Protein AF-A0A369J8M6-F1 (afdb_monomer_lite)

pLDDT: mean 77.18, std 15.77, range [33.47, 97.81]

Structure (mmCIF, N/CA/C/O backbone):
data_AF-A0A369J8M6-F1
#
_entry.id   AF-A0A369J8M6-F1
#
loop_
_atom_site.group_PDB
_atom_site.id
_atom_site.type_symbol
_atom_site.label_atom_id
_atom_site.label_alt_id
_atom_site.label_comp_id
_atom_site.label_asym_id
_atom_site.label_entity_id
_atom_site.label_seq_id
_atom_site.pdbx_PDB_ins_code
_atom_site.Cartn_x
_atom_site.Cartn_y
_atom_site.Cartn_z
_atom_site.occupancy
_atom_site.B_iso_or_equiv
_atom_site.auth_seq_id
_atom_site.auth_comp_id
_atom_site.auth_asym_id
_atom_site.auth_atom_id
_atom_site.pdbx_PDB_model_num
ATOM 1 N N . MET A 1 1 ? 12.653 -6.832 -0.195 1.00 40.56 1 MET A N 1
ATOM 2 C CA . MET A 1 1 ? 11.803 -5.980 0.668 1.00 40.56 1 MET A CA 1
ATOM 3 C C . MET A 1 1 ? 10.351 -6.230 0.301 1.00 40.56 1 MET A C 1
ATOM 5 O O . MET A 1 1 ? 10.017 -6.100 -0.869 1.00 40.56 1 MET A O 1
ATOM 9 N N . ALA A 1 2 ? 9.508 -6.655 1.243 1.00 48.03 2 ALA A N 1
ATOM 10 C CA . ALA A 1 2 ? 8.083 -6.817 0.965 1.00 48.03 2 ALA A CA 1
ATOM 11 C C . ALA A 1 2 ? 7.412 -5.434 0.869 1.00 48.03 2 ALA A C 1
ATOM 13 O O . ALA A 1 2 ? 7.664 -4.579 1.715 1.00 48.03 2 ALA A O 1
ATOM 14 N N . ILE A 1 3 ? 6.513 -5.251 -0.105 1.00 56.94 3 ILE A N 1
ATOM 15 C CA . ILE A 1 3 ? 5.621 -4.075 -0.254 1.00 56.94 3 ILE A CA 1
ATOM 16 C C . ILE A 1 3 ? 4.900 -3.729 1.069 1.00 56.94 3 ILE A C 1
ATOM 18 O O . ILE A 1 3 ? 4.566 -2.584 1.350 1.00 56.94 3 ILE A O 1
ATOM 22 N N . LEU A 1 4 ? 4.716 -4.739 1.921 1.00 52.69 4 LEU A N 1
ATOM 23 C CA . LEU A 1 4 ? 3.892 -4.721 3.125 1.00 52.69 4 LEU A CA 1
ATOM 24 C C . LEU A 1 4 ? 4.374 -3.773 4.231 1.00 52.69 4 LEU A C 1
ATOM 26 O O . LEU A 1 4 ? 3.551 -3.313 5.013 1.00 52.69 4 LEU A O 1
ATOM 30 N N . ALA A 1 5 ? 5.664 -3.426 4.289 1.00 57.94 5 ALA A N 1
ATOM 31 C CA . ALA A 1 5 ? 6.152 -2.446 5.271 1.00 57.94 5 ALA A CA 1
ATOM 32 C C . ALA A 1 5 ? 5.698 -1.004 4.959 1.00 57.94 5 ALA A C 1
ATOM 34 O O . ALA A 1 5 ? 5.899 -0.108 5.772 1.00 57.94 5 ALA A O 1
ATOM 35 N N . ARG A 1 6 ? 5.103 -0.784 3.781 1.00 67.69 6 ARG A N 1
ATOM 36 C CA . ARG A 1 6 ? 4.656 0.516 3.273 1.00 67.69 6 ARG A CA 1
ATOM 37 C C . ARG A 1 6 ? 3.185 0.486 2.856 1.00 67.69 6 ARG A C 1
ATOM 39 O O . ARG A 1 6 ? 2.767 1.247 1.995 1.00 67.69 6 ARG A O 1
ATOM 46 N N . GLU A 1 7 ? 2.375 -0.395 3.444 1.00 69.12 7 GLU A N 1
ATOM 47 C CA . GLU A 1 7 ? 0.955 -0.500 3.075 1.00 69.12 7 GLU A CA 1
ATOM 48 C C . GLU A 1 7 ? 0.172 0.791 3.378 1.00 69.12 7 GLU A C 1
ATOM 50 O O . GLU A 1 7 ? -0.796 1.084 2.684 1.00 69.12 7 GLU A O 1
ATOM 55 N N . ASP A 1 8 ? 0.627 1.613 4.330 1.00 69.81 8 ASP A N 1
ATOM 56 C CA . ASP A 1 8 ? 0.070 2.955 4.557 1.00 69.81 8 ASP A CA 1
ATOM 57 C C . ASP A 1 8 ? 0.240 3.850 3.307 1.00 69.81 8 ASP A C 1
ATOM 59 O O . ASP A 1 8 ? -0.663 4.617 2.955 1.00 69.81 8 ASP A O 1
ATOM 63 N N . THR A 1 9 ? 1.334 3.667 2.554 1.00 76.88 9 THR A N 1
ATOM 64 C CA . THR A 1 9 ? 1.604 4.377 1.297 1.00 76.88 9 THR A CA 1
ATOM 65 C C . THR A 1 9 ? 0.645 3.974 0.173 1.00 76.88 9 THR A C 1
ATOM 67 O O . THR A 1 9 ? 0.370 4.763 -0.733 1.00 76.88 9 THR A O 1
ATOM 70 N N . ARG A 1 10 ? 0.063 2.770 0.243 1.00 78.88 10 ARG A N 1
ATOM 71 C CA . ARG A 1 10 ? -0.879 2.268 -0.767 1.00 78.88 10 ARG A CA 1
ATOM 72 C C . ARG A 1 10 ? -2.089 3.180 -0.944 1.00 78.88 10 ARG A C 1
ATOM 74 O O . ARG A 1 10 ? -2.600 3.298 -2.053 1.00 78.88 10 ARG A O 1
ATOM 81 N N . SER A 1 11 ? -2.543 3.823 0.132 1.00 73.19 11 SER A N 1
ATOM 82 C CA . SER A 1 11 ? -3.683 4.748 0.088 1.00 73.19 11 SER A CA 1
ATOM 83 C C . SER A 1 11 ? -3.434 5.980 -0.799 1.00 73.19 11 SER A C 1
ATOM 85 O O . SER A 1 11 ? -4.386 6.577 -1.296 1.00 73.19 11 SER A O 1
ATOM 87 N N . PHE A 1 12 ? -2.165 6.306 -1.066 1.00 76.56 12 PHE A N 1
ATOM 88 C CA . PHE A 1 12 ? -1.729 7.364 -1.987 1.00 76.56 12 PHE A CA 1
ATOM 89 C C . PHE A 1 12 ? -1.387 6.831 -3.388 1.00 76.56 12 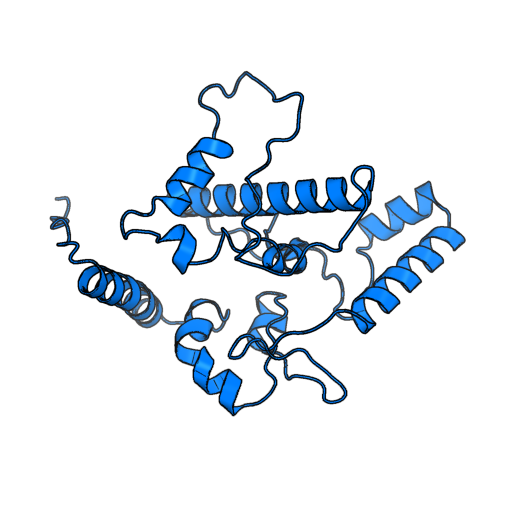PHE A C 1
ATOM 91 O O . PHE A 1 12 ? -0.877 7.557 -4.237 1.00 76.56 12 PHE A O 1
ATOM 98 N N . CYS A 1 13 ? -1.632 5.547 -3.647 1.00 85.75 13 CYS A N 1
ATOM 99 C CA . CYS A 1 13 ? -1.318 4.885 -4.909 1.00 85.75 13 CYS A CA 1
ATOM 100 C C . CYS A 1 13 ? -2.608 4.479 -5.634 1.00 85.75 13 CYS A C 1
ATOM 102 O O . CYS A 1 13 ? -2.822 3.298 -5.913 1.00 85.75 13 CYS A O 1
ATOM 104 N N . GLY A 1 14 ? -3.494 5.438 -5.927 1.00 80.00 14 GLY A N 1
ATOM 105 C CA . GLY A 1 14 ? -4.722 5.160 -6.685 1.00 80.00 14 GLY A CA 1
ATOM 106 C C . GLY A 1 14 ? -4.463 4.578 -8.083 1.00 80.00 14 GLY A C 1
ATOM 107 O O . GLY A 1 14 ? -5.248 3.768 -8.581 1.00 80.00 14 GLY A O 1
ATOM 108 N N . ASP A 1 15 ? -3.289 4.878 -8.638 1.00 83.81 15 ASP A N 1
ATOM 109 C CA . ASP A 1 15 ? -2.758 4.323 -9.888 1.00 83.81 15 ASP A CA 1
ATOM 110 C C . ASP A 1 15 ? -2.378 2.829 -9.790 1.00 83.81 15 ASP A C 1
ATOM 112 O O . ASP A 1 15 ? -2.063 2.186 -10.782 1.00 83.81 15 ASP A O 1
ATOM 116 N N . LEU A 1 16 ? -2.405 2.232 -8.594 1.00 87.31 16 LEU A N 1
ATOM 117 C CA . LEU A 1 16 ? -2.170 0.796 -8.391 1.00 87.31 16 LEU A CA 1
ATOM 118 C C . LEU A 1 16 ? -3.464 0.018 -8.121 1.00 87.31 16 LEU A C 1
ATOM 120 O O . LEU A 1 16 ? -3.440 -1.127 -7.657 1.00 87.31 16 LEU A O 1
ATOM 124 N N . THR A 1 17 ? -4.622 0.630 -8.371 1.00 80.75 17 THR A N 1
ATOM 125 C CA . THR A 1 17 ? -5.905 -0.073 -8.287 1.00 80.75 17 THR A CA 1
ATOM 126 C C . THR A 1 17 ? -6.051 -1.052 -9.447 1.00 80.75 17 THR A C 1
ATOM 128 O O . THR A 1 17 ? -5.587 -0.796 -10.551 1.00 80.75 17 THR A O 1
ATOM 131 N N . VAL A 1 18 ? -6.746 -2.174 -9.230 1.00 79.81 18 VAL A N 1
ATOM 132 C CA . VAL A 1 18 ? -7.016 -3.140 -10.314 1.00 79.81 18 VAL A CA 1
ATOM 133 C C . VAL A 1 18 ? -7.732 -2.464 -11.483 1.00 79.81 18 VAL A C 1
ATOM 135 O O . VAL A 1 18 ? -7.411 -2.757 -12.624 1.00 79.81 18 VAL A O 1
ATOM 138 N N . SER A 1 19 ? -8.662 -1.546 -11.203 1.00 76.31 19 SER A N 1
ATOM 139 C CA . SER A 1 19 ? -9.386 -0.798 -12.235 1.00 76.31 19 SER A CA 1
ATOM 140 C C . SER A 1 19 ? -8.461 0.057 -13.101 1.00 76.31 19 SER A C 1
ATOM 142 O O . SER A 1 19 ? -8.626 0.048 -14.311 1.00 76.31 19 SER A O 1
ATOM 144 N N . TYR A 1 20 ? -7.492 0.755 -12.497 1.00 83.12 20 TYR A N 1
ATOM 145 C CA . TYR A 1 20 ? -6.505 1.547 -13.234 1.00 83.12 20 TYR A CA 1
ATOM 146 C C . TYR A 1 20 ? -5.512 0.656 -13.984 1.00 83.12 20 TYR A C 1
ATOM 148 O O . TYR A 1 20 ? -5.242 0.840 -15.161 1.00 83.12 20 TYR A O 1
ATOM 156 N N . LEU A 1 21 ? -4.981 -0.370 -13.320 1.00 86.75 21 LEU A N 1
ATOM 157 C CA . LEU A 1 21 ? -4.010 -1.273 -13.937 1.00 86.75 21 LEU A CA 1
ATOM 158 C C . LEU A 1 21 ? -4.603 -2.045 -15.118 1.00 86.75 21 LEU A C 1
ATOM 160 O O . LEU A 1 21 ? -3.880 -2.372 -16.053 1.00 86.75 21 LEU A O 1
ATOM 164 N N . ALA A 1 22 ? -5.903 -2.334 -15.065 1.00 81.94 22 ALA A N 1
ATOM 165 C CA . ALA A 1 22 ? -6.663 -2.977 -16.129 1.00 81.94 22 ALA A CA 1
ATOM 166 C C . ALA A 1 22 ? -7.378 -1.977 -17.055 1.00 81.94 22 ALA A C 1
ATOM 168 O O . ALA A 1 22 ? -8.259 -2.404 -17.805 1.00 81.94 22 ALA A O 1
ATOM 169 N N . GLU A 1 23 ? -7.047 -0.681 -16.986 1.00 72.94 23 GLU A N 1
ATOM 170 C CA . GLU A 1 23 ? -7.655 0.362 -17.818 1.00 72.94 23 GLU A CA 1
ATOM 171 C C . GLU A 1 23 ? -7.638 -0.049 -19.301 1.00 72.94 23 GLU A C 1
ATOM 173 O O . GLU A 1 23 ? -6.679 -0.660 -19.791 1.00 72.94 23 GLU A O 1
ATOM 178 N N . ASP A 1 24 ? -8.775 0.187 -19.962 1.00 65.06 24 ASP A N 1
ATOM 179 C CA . ASP A 1 24 ? -9.081 -0.184 -21.349 1.00 65.06 24 ASP A CA 1
ATOM 180 C C . ASP A 1 24 ? -8.884 -1.666 -21.716 1.00 65.06 24 ASP A C 1
ATOM 182 O O . ASP A 1 24 ? -8.675 -1.998 -22.879 1.00 65.06 24 ASP A O 1
ATOM 186 N N . ASN A 1 25 ? -8.972 -2.587 -20.743 1.00 59.44 25 ASN A N 1
ATOM 187 C CA . ASN A 1 25 ? -8.861 -4.048 -20.915 1.00 59.44 25 ASN A CA 1
ATOM 188 C C . ASN A 1 25 ? -7.536 -4.579 -21.488 1.00 59.44 25 ASN A C 1
ATOM 190 O O . ASN A 1 25 ? -7.332 -5.794 -21.500 1.00 59.44 25 ASN A O 1
ATOM 194 N N . CYS A 1 26 ? -6.632 -3.706 -21.913 1.00 76.06 26 CYS A N 1
ATOM 195 C CA . CYS A 1 26 ? -5.343 -4.071 -22.493 1.00 76.06 26 CYS A CA 1
ATOM 196 C C . CYS A 1 26 ? -4.186 -3.915 -21.499 1.00 76.06 26 CYS A C 1
ATOM 198 O O . CYS A 1 26 ? -3.031 -4.129 -21.856 1.00 76.06 26 CYS A O 1
ATOM 200 N N . GLY A 1 27 ? -4.483 -3.562 -20.243 1.00 86.31 27 GLY A N 1
ATOM 201 C CA . GLY A 1 27 ? -3.463 -3.386 -19.213 1.00 86.31 27 GLY A CA 1
ATOM 202 C C . GLY A 1 27 ? -2.612 -2.134 -19.423 1.00 86.31 27 GLY A C 1
ATOM 203 O O . GLY A 1 27 ? -1.473 -2.089 -18.958 1.00 86.31 27 GLY A O 1
ATOM 204 N N . GLU A 1 28 ? -3.135 -1.125 -20.126 1.00 88.81 28 GLU A N 1
ATOM 205 C CA . GLU A 1 28 ? -2.348 0.047 -20.523 1.00 88.81 28 GLU A CA 1
ATOM 206 C C . GLU A 1 28 ? -1.883 0.855 -19.308 1.00 88.81 28 GLU A C 1
ATOM 208 O O . GLU A 1 28 ? -0.746 1.323 -19.281 1.00 88.81 28 GLU A O 1
ATOM 213 N N . GLY A 1 29 ? -2.694 0.929 -18.247 1.00 89.56 29 GLY A N 1
ATOM 214 C CA . GLY A 1 29 ? -2.273 1.525 -16.978 1.00 89.56 29 GLY A CA 1
ATOM 215 C C . GLY A 1 29 ? -1.047 0.826 -16.381 1.00 89.56 29 GLY A C 1
ATOM 216 O O . GLY A 1 29 ? -0.124 1.486 -15.901 1.00 89.56 29 GLY A O 1
ATOM 217 N N . PHE A 1 30 ? -0.973 -0.507 -16.473 1.00 91.38 30 PHE A N 1
ATOM 218 C CA . PHE A 1 30 ? 0.216 -1.249 -16.052 1.00 91.38 30 PHE A CA 1
ATOM 219 C C . PHE A 1 30 ? 1.408 -1.020 -16.993 1.00 91.38 30 PHE A C 1
ATOM 221 O O . PHE A 1 30 ? 2.513 -0.773 -16.514 1.00 91.38 30 PHE A O 1
ATOM 228 N N . LEU A 1 31 ? 1.201 -1.024 -18.314 1.00 92.00 31 LEU A N 1
ATOM 229 C CA . LEU A 1 31 ? 2.261 -0.729 -19.287 1.00 92.00 31 LEU A CA 1
ATOM 230 C C . LEU A 1 31 ? 2.830 0.684 -19.108 1.00 92.00 31 LEU A C 1
ATOM 232 O O . LEU A 1 31 ? 4.040 0.879 -19.204 1.00 92.00 31 LEU A O 1
ATOM 236 N N . LYS A 1 32 ? 1.989 1.663 -18.771 1.00 91.81 32 LYS A N 1
ATOM 237 C CA . LYS A 1 32 ? 2.411 3.028 -18.448 1.00 91.81 32 LYS A CA 1
ATOM 238 C C . LYS A 1 32 ? 3.328 3.068 -17.224 1.00 91.81 32 LYS A C 1
ATOM 240 O O . LYS A 1 32 ? 4.327 3.779 -17.255 1.00 91.81 32 LYS A O 1
ATOM 245 N N . LEU A 1 33 ? 3.031 2.292 -16.177 1.00 92.38 33 LEU A N 1
ATOM 246 C CA . LEU A 1 33 ? 3.930 2.153 -15.024 1.00 92.38 33 LEU A CA 1
ATOM 247 C C . LEU A 1 33 ? 5.265 1.529 -15.438 1.00 92.38 33 LEU A C 1
ATOM 249 O O . LEU A 1 33 ? 6.316 2.032 -15.048 1.00 92.38 33 LEU A O 1
ATOM 253 N N . LEU A 1 34 ? 5.233 0.469 -16.254 1.00 93.44 34 LEU A N 1
ATOM 254 C CA . LEU A 1 34 ? 6.449 -0.176 -16.750 1.00 93.44 34 LEU A CA 1
ATOM 255 C C . LEU A 1 34 ? 7.329 0.803 -17.531 1.00 93.44 34 LEU A C 1
ATOM 257 O O . LEU A 1 34 ? 8.507 0.895 -17.226 1.00 93.44 34 LEU A O 1
ATOM 261 N N . ARG A 1 35 ? 6.771 1.595 -18.453 1.00 92.38 35 ARG A N 1
ATOM 262 C CA . ARG A 1 35 ? 7.540 2.584 -19.235 1.00 92.38 35 ARG A CA 1
ATOM 263 C C . ARG A 1 35 ? 8.202 3.669 -18.378 1.00 92.38 35 ARG A C 1
ATOM 265 O O . ARG A 1 35 ? 9.200 4.240 -18.795 1.00 92.38 35 ARG A O 1
ATOM 272 N N . VAL A 1 36 ? 7.635 3.987 -17.213 1.00 92.75 36 VAL A N 1
ATOM 273 C CA . VAL A 1 36 ? 8.208 4.993 -16.305 1.00 92.75 36 VAL A CA 1
ATOM 274 C C . VAL A 1 36 ? 9.340 4.404 -15.461 1.00 92.75 36 VAL A C 1
ATOM 276 O O . VAL A 1 36 ? 10.361 5.062 -15.286 1.00 92.75 36 VAL A O 1
ATOM 279 N N . TYR A 1 37 ? 9.173 3.185 -14.939 1.00 91.56 37 TYR A N 1
ATOM 280 C CA . TYR A 1 37 ? 10.103 2.603 -13.959 1.00 91.56 37 TYR A CA 1
ATOM 281 C C . TYR A 1 37 ? 11.073 1.552 -14.516 1.00 91.56 37 TYR A C 1
ATOM 283 O O . TYR A 1 37 ? 12.032 1.198 -13.831 1.00 91.56 37 TYR A O 1
ATOM 291 N N . LEU A 1 38 ? 10.839 1.020 -15.717 1.00 90.69 38 LEU A N 1
ATOM 292 C CA . LEU A 1 38 ? 11.793 0.173 -16.430 1.00 90.69 38 LEU A CA 1
ATOM 293 C C . LEU A 1 38 ? 12.522 1.025 -17.465 1.00 90.69 38 LEU A C 1
ATOM 295 O O . LEU A 1 38 ? 11.925 1.473 -18.440 1.00 90.69 38 LEU A O 1
ATOM 299 N N . HIS A 1 39 ? 13.815 1.233 -17.243 1.00 87.06 39 HIS A N 1
ATOM 300 C CA . HIS A 1 39 ? 14.682 1.920 -18.192 1.00 87.06 39 HIS A CA 1
ATOM 301 C C . HIS A 1 39 ? 15.229 0.939 -19.219 1.00 87.06 39 HIS A C 1
ATOM 303 O O . HIS A 1 39 ? 15.652 -0.160 -18.857 1.00 87.06 39 HIS A O 1
ATOM 309 N N . ASP A 1 40 ? 15.278 1.373 -20.477 1.00 87.81 40 ASP A N 1
ATOM 310 C CA . ASP A 1 40 ? 15.907 0.608 -21.557 1.00 87.81 40 ASP A CA 1
ATOM 311 C C . ASP A 1 40 ? 17.423 0.476 -21.344 1.00 87.81 40 ASP A C 1
ATOM 313 O O . ASP A 1 40 ? 18.019 -0.553 -21.658 1.00 87.81 40 ASP A O 1
ATOM 317 N N . ASP A 1 41 ? 18.044 1.509 -20.766 1.00 89.94 41 ASP A N 1
ATOM 318 C CA . ASP A 1 41 ? 19.464 1.533 -20.433 1.00 89.94 41 ASP A CA 1
ATOM 319 C C . ASP A 1 41 ? 19.678 1.342 -18.928 1.00 89.94 41 ASP A C 1
ATOM 321 O O . ASP A 1 41 ? 19.532 2.265 -18.127 1.00 89.94 41 ASP A O 1
ATOM 325 N N . THR A 1 42 ? 20.067 0.130 -18.539 1.00 86.50 42 THR A N 1
ATOM 326 C CA . THR A 1 42 ? 20.388 -0.200 -17.144 1.00 86.50 42 THR A CA 1
ATOM 327 C C . THR A 1 42 ? 21.772 0.283 -16.704 1.00 86.50 42 THR A C 1
ATOM 329 O O . THR A 1 42 ? 22.115 0.136 -15.532 1.00 86.50 42 THR A O 1
ATOM 332 N N . SER A 1 43 ? 22.598 0.801 -17.621 1.00 91.31 43 SER A N 1
ATOM 333 C CA . SER A 1 43 ? 23.901 1.393 -17.290 1.00 91.31 43 SER A CA 1
ATOM 334 C C . SER A 1 43 ? 23.770 2.840 -16.813 1.00 91.31 43 SER A C 1
ATOM 336 O O . SER A 1 43 ? 24.610 3.321 -16.049 1.00 91.31 43 SER A O 1
ATOM 338 N N . PHE A 1 44 ? 22.683 3.512 -17.199 1.00 89.38 44 PHE A N 1
ATOM 339 C CA . PHE A 1 44 ? 22.355 4.845 -16.728 1.00 89.38 44 PHE A CA 1
ATOM 340 C C . PHE A 1 44 ? 21.682 4.786 -15.353 1.00 89.38 44 PHE A C 1
ATOM 342 O O . PHE A 1 44 ? 20.603 4.220 -15.184 1.00 89.38 44 PHE A O 1
ATOM 349 N N . VAL A 1 45 ? 22.309 5.416 -14.360 1.00 86.81 45 VAL A N 1
ATOM 350 C CA . VAL A 1 45 ? 21.717 5.608 -13.033 1.00 86.81 45 VAL A CA 1
ATOM 351 C C . VAL A 1 45 ? 21.111 7.014 -12.979 1.00 86.81 45 VAL A C 1
ATOM 353 O O . VAL A 1 45 ? 21.862 7.989 -13.055 1.00 86.81 45 VAL A O 1
ATOM 356 N N . PRO A 1 46 ? 19.781 7.150 -12.836 1.00 86.19 46 PRO A N 1
ATOM 357 C CA . PRO A 1 46 ? 19.129 8.449 -12.723 1.00 86.19 46 PRO A CA 1
ATOM 358 C C . PRO A 1 46 ? 19.714 9.276 -11.573 1.00 86.19 46 PRO A C 1
ATOM 360 O O . PRO A 1 46 ? 19.828 8.800 -10.443 1.00 86.19 46 PRO A O 1
ATOM 363 N N . THR A 1 47 ? 20.065 10.532 -11.851 1.00 89.69 47 THR A N 1
ATOM 364 C CA . THR A 1 47 ? 20.550 11.485 -10.836 1.00 89.69 47 THR A CA 1
ATOM 365 C C . THR A 1 47 ? 19.415 12.201 -10.110 1.00 89.69 47 THR A C 1
ATOM 367 O O . THR A 1 47 ? 19.624 12.771 -9.040 1.00 89.69 47 THR A O 1
ATOM 370 N N . THR A 1 48 ? 18.206 12.154 -10.668 1.00 87.00 48 THR A N 1
ATOM 371 C CA . THR A 1 48 ? 16.978 12.651 -10.052 1.00 87.00 48 THR A CA 1
ATOM 372 C C . THR A 1 48 ? 16.008 11.495 -9.812 1.00 87.00 48 THR A C 1
ATOM 374 O O . THR A 1 48 ? 15.965 10.556 -10.613 1.00 87.00 48 THR A O 1
ATOM 377 N N . PRO A 1 49 ? 15.214 11.534 -8.726 1.00 87.19 49 PRO A N 1
ATOM 378 C CA . PRO A 1 49 ? 14.176 10.538 -8.500 1.00 87.19 49 PRO A CA 1
ATOM 379 C C . PRO A 1 49 ? 13.184 10.495 -9.663 1.00 87.19 49 PRO A C 1
ATOM 381 O O . PRO A 1 49 ? 12.739 11.535 -10.152 1.00 87.19 49 PRO A O 1
ATOM 384 N N . ILE A 1 50 ? 12.826 9.287 -10.088 1.00 89.25 50 ILE A N 1
ATOM 385 C CA . ILE A 1 50 ? 11.773 9.070 -11.079 1.00 89.25 50 ILE A CA 1
ATOM 386 C C . ILE A 1 50 ? 10.439 9.097 -10.365 1.00 89.25 50 ILE A C 1
ATOM 388 O O . ILE A 1 50 ? 10.224 8.327 -9.428 1.00 89.25 50 ILE A O 1
ATOM 392 N N . THR A 1 51 ? 9.550 9.956 -10.847 1.00 88.94 51 THR A N 1
ATOM 393 C CA . THR A 1 51 ? 8.238 10.152 -10.250 1.00 88.94 51 THR A CA 1
ATOM 394 C C . THR A 1 51 ? 7.142 9.739 -11.222 1.00 88.94 51 THR A C 1
ATOM 396 O O . THR A 1 51 ? 7.160 10.090 -12.405 1.00 88.94 51 THR A O 1
ATOM 399 N N . PHE A 1 52 ? 6.161 8.975 -10.739 1.00 88.31 52 PHE A N 1
ATOM 400 C CA . PHE A 1 52 ? 4.946 8.722 -11.512 1.00 88.31 52 PHE A CA 1
ATOM 401 C C . PHE A 1 52 ? 3.924 9.822 -11.216 1.00 88.31 52 PHE A C 1
ATOM 403 O O . PHE A 1 52 ? 3.649 10.057 -10.036 1.00 88.31 52 PHE A O 1
ATOM 410 N N . PRO A 1 53 ? 3.310 10.476 -12.220 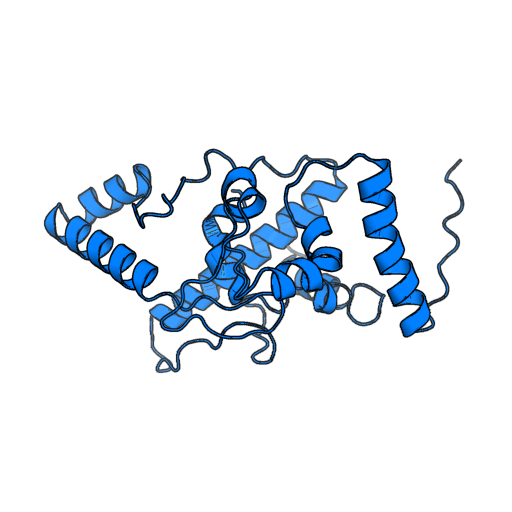1.00 84.00 53 PRO A N 1
ATOM 411 C CA . PRO A 1 53 ? 2.347 11.545 -11.977 1.00 84.00 53 PRO A CA 1
ATOM 412 C C . PRO A 1 53 ? 1.262 11.114 -10.986 1.00 84.00 53 PRO A C 1
ATOM 414 O O . PRO A 1 53 ? 0.650 10.058 -11.149 1.00 84.00 53 PRO A O 1
ATOM 417 N N . TYR A 1 54 ? 1.043 11.906 -9.934 1.00 77.69 54 TYR A N 1
ATOM 418 C CA . TYR A 1 54 ? -0.007 11.616 -8.963 1.00 77.69 54 TYR A CA 1
ATOM 419 C C . TYR A 1 54 ? -1.373 11.940 -9.559 1.00 77.69 54 TYR A C 1
ATOM 421 O O . TYR A 1 54 ? -1.695 13.106 -9.809 1.00 77.69 54 TYR A O 1
ATOM 429 N N . ASN A 1 55 ? -2.201 10.917 -9.757 1.00 70.25 55 ASN A N 1
ATOM 430 C CA . ASN A 1 55 ? -3.583 11.128 -10.139 1.00 70.25 55 ASN A CA 1
ATOM 431 C C . ASN A 1 55 ? -4.401 11.553 -8.912 1.00 70.25 55 ASN A C 1
ATOM 433 O O . ASN A 1 55 ? -4.871 10.719 -8.139 1.00 70.25 55 ASN A O 1
ATOM 437 N N . ARG A 1 56 ? -4.605 12.869 -8.755 1.00 62.16 56 ARG A N 1
ATOM 438 C CA . ARG A 1 56 ? -5.398 13.457 -7.658 1.00 62.16 56 ARG A CA 1
ATOM 439 C C . ARG A 1 56 ? -6.825 12.908 -7.560 1.00 62.16 56 ARG A C 1
ATOM 441 O O . ARG A 1 56 ? -7.425 13.011 -6.495 1.00 62.16 56 ARG A O 1
ATOM 448 N N . ASN A 1 57 ? -7.359 12.326 -8.634 1.00 57.41 57 ASN A N 1
ATOM 449 C CA . ASN A 1 57 ? -8.703 11.748 -8.646 1.00 57.41 57 ASN A CA 1
ATOM 450 C C . ASN A 1 57 ? -8.750 10.340 -8.029 1.00 57.41 57 ASN A C 1
ATOM 452 O O . ASN A 1 57 ? -9.831 9.770 -7.888 1.00 57.41 57 ASN A O 1
ATOM 456 N N . SER A 1 58 ? -7.601 9.764 -7.668 1.00 53.06 58 SER A N 1
ATOM 457 C CA . SER A 1 58 ? -7.503 8.420 -7.110 1.00 53.06 58 SER A CA 1
ATOM 458 C C . SER A 1 58 ? -6.541 8.385 -5.918 1.00 53.06 58 SER A C 1
ATOM 460 O O . SER A 1 58 ? -5.326 8.448 -6.086 1.00 53.06 58 SER A O 1
ATOM 462 N N . GLY A 1 59 ? -7.086 8.233 -4.709 1.00 58.00 59 GLY A N 1
ATOM 463 C CA . GLY A 1 59 ? -6.312 8.113 -3.468 1.00 58.00 59 GLY A CA 1
ATOM 464 C C . GLY A 1 59 ? -6.657 9.174 -2.424 1.00 58.00 59 GLY A C 1
ATOM 465 O O . GLY A 1 59 ?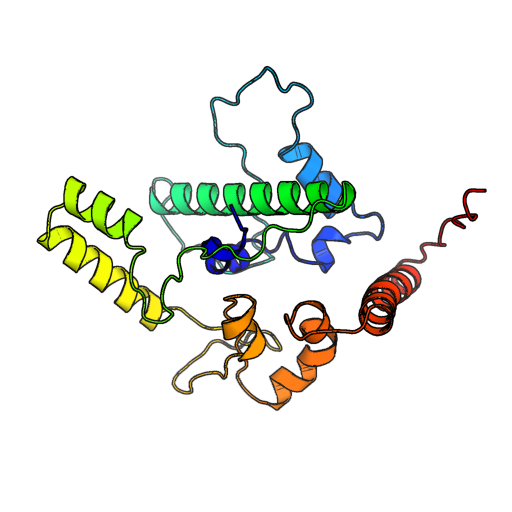 -7.521 10.026 -2.632 1.00 58.00 59 GLY A O 1
ATOM 466 N N . SER A 1 60 ? -5.998 9.093 -1.269 1.00 60.31 60 SER A N 1
ATOM 467 C CA . SER A 1 60 ? -6.098 10.107 -0.215 1.00 60.31 60 SER A CA 1
ATOM 468 C C . SER A 1 60 ? -5.533 11.440 -0.708 1.00 60.31 60 SER A C 1
ATOM 470 O O . SER A 1 60 ? -4.459 11.470 -1.306 1.00 60.31 60 SER A O 1
ATOM 472 N N . LEU A 1 61 ? -6.215 12.557 -0.440 1.00 60.91 61 LEU A N 1
ATOM 473 C CA . LEU A 1 61 ? -5.658 13.879 -0.730 1.00 60.91 61 LEU A CA 1
ATOM 474 C C . LEU A 1 61 ? -4.303 14.016 -0.027 1.00 60.91 61 LEU A C 1
ATOM 476 O O . LEU A 1 61 ? -4.195 13.757 1.175 1.00 60.91 61 LEU A O 1
ATOM 480 N N . LEU A 1 62 ? -3.274 14.403 -0.785 1.00 62.44 62 LEU A N 1
ATOM 481 C CA . LEU A 1 62 ? -2.040 14.870 -0.169 1.00 62.44 62 LEU A CA 1
ATOM 482 C C . LEU A 1 62 ? -2.396 16.109 0.667 1.00 62.44 62 LEU A C 1
ATOM 484 O O . LEU A 1 62 ? -3.241 16.895 0.226 1.00 62.44 62 LEU A O 1
ATOM 488 N N . PRO A 1 63 ? -1.810 16.278 1.864 1.00 61.59 63 PRO A N 1
ATOM 489 C CA . PRO A 1 63 ? -2.026 17.492 2.633 1.00 61.59 63 PRO A CA 1
ATOM 490 C C . PRO A 1 63 ? -1.669 18.705 1.764 1.00 61.59 63 PRO A C 1
ATOM 492 O O . PRO A 1 63 ? -0.725 18.633 0.973 1.00 61.59 63 PRO A O 1
ATOM 495 N N . ASP A 1 64 ? -2.416 19.803 1.893 1.00 61.78 64 ASP A N 1
ATOM 496 C CA . ASP A 1 64 ? -2.081 21.074 1.242 1.00 61.78 64 ASP A CA 1
ATOM 497 C C . ASP A 1 64 ? -0.797 21.632 1.875 1.00 61.78 64 ASP A C 1
ATOM 499 O O . ASP A 1 64 ? -0.816 22.461 2.782 1.00 61.78 64 ASP A O 1
ATOM 503 N N . THR A 1 65 ? 0.345 21.108 1.441 1.00 58.47 65 THR A N 1
ATOM 504 C CA . THR A 1 65 ? 1.670 21.539 1.878 1.00 58.47 65 THR A CA 1
ATOM 505 C C . THR A 1 65 ? 2.209 22.597 0.926 1.00 58.47 65 THR A C 1
ATOM 507 O O . THR A 1 65 ? 1.987 22.536 -0.288 1.00 58.47 65 THR A O 1
ATOM 510 N N . THR A 1 66 ? 2.971 23.550 1.455 1.00 55.94 66 THR A N 1
ATOM 511 C CA . THR A 1 66 ? 3.672 24.541 0.633 1.00 55.94 66 THR A CA 1
ATOM 512 C C . THR A 1 66 ? 4.689 23.855 -0.305 1.00 55.94 66 THR A C 1
ATOM 514 O O . THR A 1 66 ? 5.190 22.774 0.005 1.00 55.94 66 THR A O 1
ATOM 517 N N . PRO A 1 67 ? 5.022 24.442 -1.472 1.00 54.75 67 PRO A N 1
ATOM 518 C CA . PRO A 1 67 ? 5.879 23.809 -2.487 1.00 54.75 67 PRO A CA 1
ATOM 519 C C . PRO A 1 67 ? 7.294 23.397 -2.037 1.00 54.75 67 PRO A C 1
ATOM 521 O O . PRO A 1 67 ? 7.914 22.590 -2.718 1.00 54.75 67 PRO A O 1
ATOM 524 N N . ASN A 1 68 ? 7.787 23.913 -0.905 1.00 57.09 68 ASN A N 1
ATOM 525 C CA . ASN A 1 68 ? 9.118 23.617 -0.356 1.00 57.09 68 ASN A CA 1
ATOM 526 C C . ASN A 1 68 ? 9.082 22.644 0.832 1.00 57.09 68 ASN A C 1
ATOM 528 O O . ASN A 1 68 ? 10.033 22.575 1.611 1.00 57.09 68 ASN A O 1
ATOM 532 N N . ASP A 1 69 ? 7.978 21.925 1.013 1.00 74.12 69 ASP A N 1
ATOM 533 C CA . ASP A 1 69 ? 7.838 21.032 2.148 1.00 74.12 69 ASP A CA 1
ATOM 534 C C . ASP A 1 69 ? 8.628 19.729 1.933 1.00 74.12 69 ASP A C 1
ATOM 536 O O . ASP A 1 69 ? 8.316 18.918 1.057 1.00 74.12 69 ASP A O 1
ATOM 540 N N . VAL A 1 70 ? 9.645 19.514 2.772 1.00 76.12 70 VAL A N 1
ATOM 541 C CA . VAL A 1 70 ? 10.411 18.260 2.863 1.00 76.12 70 VAL A CA 1
ATOM 542 C C . VAL A 1 70 ? 9.473 17.060 3.019 1.00 76.12 70 VAL A C 1
ATOM 544 O O . VAL A 1 70 ? 9.756 15.980 2.493 1.00 76.12 70 VAL A O 1
ATOM 547 N N . TRP A 1 71 ? 8.325 17.242 3.678 1.00 72.31 71 TRP A N 1
ATOM 548 C CA . TRP A 1 71 ? 7.311 16.203 3.801 1.00 72.31 71 TRP A CA 1
ATOM 549 C C . TRP A 1 71 ? 6.745 15.790 2.455 1.00 72.31 71 TRP A C 1
ATOM 551 O O . TRP A 1 71 ? 6.642 14.594 2.190 1.00 72.31 71 TRP A O 1
ATOM 561 N N . ARG A 1 72 ? 6.436 16.745 1.574 1.00 78.12 72 ARG A N 1
ATOM 562 C CA . ARG A 1 72 ? 5.914 16.441 0.241 1.00 78.12 72 ARG A CA 1
ATOM 563 C C . ARG A 1 72 ? 6.913 15.625 -0.573 1.00 78.12 72 ARG A C 1
ATOM 565 O O . ARG A 1 72 ? 6.534 14.588 -1.109 1.00 78.12 72 ARG A O 1
ATOM 572 N N . ALA A 1 73 ? 8.177 16.047 -0.605 1.00 81.50 73 ALA A N 1
ATOM 573 C CA . ALA A 1 73 ? 9.232 15.302 -1.292 1.00 81.50 73 ALA A CA 1
ATOM 574 C C . ALA A 1 73 ? 9.392 13.885 -0.712 1.00 81.50 73 ALA A C 1
ATOM 576 O O . ALA A 1 73 ? 9.531 12.915 -1.452 1.00 81.50 73 ALA A O 1
ATOM 577 N N . THR A 1 74 ? 9.301 13.748 0.614 1.00 82.25 74 THR A N 1
ATOM 578 C CA . THR A 1 74 ? 9.347 12.444 1.292 1.00 82.25 74 THR A CA 1
ATOM 579 C C . THR A 1 74 ? 8.163 11.558 0.896 1.00 82.25 74 THR A C 1
ATOM 581 O O . THR A 1 74 ? 8.355 10.378 0.613 1.00 82.25 74 THR A O 1
ATOM 584 N N . PHE A 1 75 ? 6.947 12.110 0.827 1.00 82.00 75 PHE A N 1
ATOM 585 C CA . PHE A 1 75 ? 5.753 11.376 0.401 1.00 82.00 75 PHE A CA 1
ATOM 586 C C . PHE A 1 75 ? 5.827 10.933 -1.061 1.00 82.00 75 PHE A C 1
ATOM 588 O O . PHE A 1 75 ? 5.468 9.794 -1.361 1.00 82.00 75 PHE A O 1
ATOM 595 N N . GLU A 1 76 ? 6.289 11.809 -1.956 1.00 84.62 76 GLU A N 1
ATOM 596 C CA . GLU A 1 76 ? 6.487 11.487 -3.373 1.00 84.62 76 GLU A CA 1
ATOM 597 C C . GLU A 1 76 ? 7.497 10.334 -3.514 1.00 84.62 76 GLU A C 1
ATOM 599 O O . GLU A 1 76 ? 7.161 9.299 -4.090 1.00 84.62 76 GLU A O 1
ATOM 604 N N . LEU A 1 77 ? 8.653 10.422 -2.844 1.00 86.81 77 LEU A N 1
ATOM 605 C CA . LEU A 1 77 ? 9.662 9.356 -2.820 1.00 86.81 77 LEU A CA 1
ATOM 606 C C . LEU A 1 77 ? 9.136 8.030 -2.259 1.00 86.81 77 LEU A C 1
ATOM 608 O O . LEU A 1 77 ? 9.400 6.963 -2.816 1.00 86.81 77 LEU A O 1
ATOM 612 N N . ASP A 1 78 ? 8.399 8.073 -1.150 1.00 85.38 78 ASP A N 1
ATOM 613 C CA . ASP A 1 78 ? 7.832 6.874 -0.539 1.00 85.38 78 ASP A CA 1
ATOM 614 C C . ASP A 1 78 ? 6.803 6.208 -1.457 1.00 85.38 78 ASP A C 1
ATOM 616 O O . ASP A 1 78 ? 6.774 4.975 -1.559 1.00 85.38 78 ASP A O 1
ATOM 620 N N . ARG A 1 79 ? 5.981 7.012 -2.142 1.00 89.06 79 ARG A N 1
ATOM 621 C CA . ARG A 1 79 ? 5.029 6.542 -3.150 1.00 89.06 79 ARG A CA 1
ATOM 622 C C . ARG A 1 79 ? 5.748 5.904 -4.332 1.00 89.06 79 ARG A C 1
ATOM 624 O O . ARG A 1 79 ? 5.397 4.786 -4.704 1.00 89.06 79 ARG A O 1
ATOM 631 N N . ASP A 1 80 ? 6.755 6.562 -4.892 1.00 90.31 80 ASP A N 1
ATOM 632 C CA . ASP A 1 80 ? 7.504 6.030 -6.031 1.00 90.31 80 ASP A CA 1
ATOM 633 C C . ASP A 1 80 ? 8.218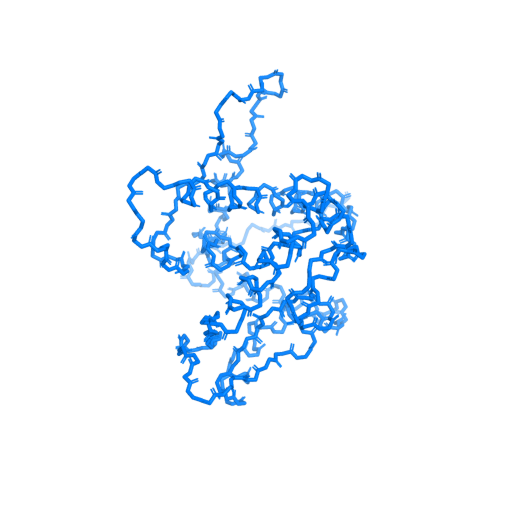 4.726 -5.669 1.00 90.31 80 ASP A C 1
ATOM 635 O O . ASP A 1 80 ? 8.133 3.738 -6.397 1.00 90.31 80 ASP A O 1
ATOM 639 N N . LEU A 1 81 ? 8.816 4.656 -4.478 1.00 89.12 81 LEU A N 1
ATOM 640 C CA . LEU A 1 81 ? 9.402 3.421 -3.969 1.00 89.12 81 LEU A CA 1
ATOM 641 C C . LEU A 1 81 ? 8.353 2.310 -3.801 1.00 89.12 81 LEU A C 1
ATOM 643 O O . LEU A 1 81 ? 8.640 1.148 -4.101 1.00 89.12 81 LEU A O 1
ATOM 647 N N . TYR A 1 82 ? 7.142 2.633 -3.335 1.00 88.88 82 TYR A N 1
ATOM 648 C CA . TYR A 1 82 ? 6.045 1.665 -3.256 1.00 88.88 82 TYR A CA 1
ATOM 649 C C . TYR A 1 82 ? 5.677 1.122 -4.642 1.00 88.88 82 TYR A C 1
ATOM 651 O O . TYR A 1 82 ? 5.534 -0.093 -4.801 1.00 88.88 82 TYR A O 1
ATOM 659 N N . ILE A 1 83 ? 5.577 1.994 -5.649 1.00 91.00 83 ILE A N 1
ATOM 660 C CA . ILE A 1 83 ? 5.276 1.606 -7.031 1.00 91.00 83 ILE A CA 1
ATOM 661 C C . ILE A 1 83 ? 6.398 0.738 -7.618 1.00 91.00 83 ILE A C 1
ATOM 663 O O . ILE A 1 83 ? 6.110 -0.330 -8.160 1.00 91.00 83 ILE A O 1
ATOM 667 N N . CYS A 1 84 ? 7.667 1.110 -7.435 1.00 90.25 84 CYS A N 1
ATOM 668 C CA . CYS A 1 84 ? 8.815 0.293 -7.840 1.00 90.25 84 CYS A CA 1
ATOM 669 C C . CYS A 1 84 ? 8.753 -1.113 -7.235 1.00 90.25 84 CYS A C 1
ATOM 671 O O . CYS A 1 84 ? 8.927 -2.114 -7.931 1.00 90.25 84 CYS A O 1
ATOM 673 N N . LEU A 1 85 ? 8.473 -1.207 -5.929 1.00 88.25 85 LEU A N 1
ATOM 674 C CA . LEU A 1 85 ? 8.318 -2.494 -5.255 1.00 88.25 85 LEU A CA 1
ATOM 675 C C . LEU A 1 85 ? 7.126 -3.274 -5.818 1.00 88.25 85 LEU A C 1
ATOM 677 O O . LEU A 1 85 ? 7.237 -4.483 -6.010 1.00 88.25 85 LEU A O 1
ATOM 681 N N . PHE A 1 86 ? 6.006 -2.614 -6.110 1.00 90.00 86 PHE A N 1
ATOM 682 C CA . PHE A 1 86 ? 4.860 -3.238 -6.767 1.00 90.00 86 PHE A CA 1
ATOM 683 C C . PHE A 1 86 ? 5.226 -3.833 -8.132 1.00 90.00 86 PHE A C 1
ATOM 685 O O . PHE A 1 86 ? 4.952 -5.015 -8.368 1.00 90.00 86 PHE A O 1
ATOM 692 N N . VAL A 1 87 ? 5.881 -3.056 -8.998 1.00 91.75 87 VAL A N 1
ATOM 693 C CA . VAL A 1 87 ? 6.328 -3.501 -10.324 1.00 91.75 87 VAL A CA 1
ATOM 694 C C . VAL A 1 87 ? 7.285 -4.683 -10.187 1.00 91.75 87 VAL A C 1
ATOM 696 O O . VAL A 1 87 ? 7.009 -5.753 -10.724 1.00 91.75 87 VAL A O 1
ATOM 699 N N . LEU A 1 88 ? 8.338 -4.548 -9.376 1.00 90.12 88 LEU A N 1
ATOM 700 C CA . LEU A 1 88 ? 9.335 -5.597 -9.151 1.00 90.12 88 LEU A CA 1
ATOM 701 C C . LEU A 1 88 ? 8.700 -6.921 -8.705 1.00 90.12 88 LEU A C 1
ATOM 703 O O . LEU A 1 88 ? 9.037 -7.985 -9.224 1.00 90.12 88 LEU A O 1
ATOM 707 N N . GLN A 1 89 ? 7.776 -6.873 -7.742 1.00 87.56 89 GLN A N 1
ATOM 708 C CA . GLN A 1 89 ? 7.101 -8.075 -7.245 1.00 87.56 89 GLN A CA 1
ATOM 709 C C . GLN A 1 89 ? 6.121 -8.666 -8.261 1.00 87.56 89 GLN A C 1
ATOM 711 O O . GLN A 1 89 ? 5.922 -9.880 -8.276 1.00 87.56 89 GLN A O 1
ATOM 716 N N . THR A 1 90 ? 5.507 -7.831 -9.098 1.00 89.31 90 THR A N 1
ATOM 717 C CA . THR A 1 90 ? 4.638 -8.297 -10.183 1.00 89.31 90 THR A CA 1
ATOM 718 C C . THR A 1 90 ? 5.459 -9.033 -11.237 1.00 89.31 90 THR A C 1
ATOM 720 O O . THR A 1 90 ? 5.139 -10.175 -11.555 1.00 89.31 90 THR A O 1
ATOM 723 N N . LEU A 1 91 ? 6.577 -8.454 -11.680 1.00 90.44 91 LEU A N 1
ATOM 724 C CA . LEU A 1 91 ? 7.489 -9.081 -12.643 1.00 90.44 91 LEU A CA 1
ATOM 725 C C . LEU A 1 91 ? 8.103 -10.375 -12.093 1.00 90.44 91 LEU A C 1
ATOM 727 O O . LEU A 1 91 ? 8.117 -11.395 -12.773 1.00 90.44 91 LEU A O 1
ATOM 731 N N . SER A 1 92 ? 8.515 -10.379 -10.821 1.00 87.12 92 SER A N 1
ATOM 732 C CA . SER A 1 92 ? 9.050 -11.582 -10.162 1.00 87.12 92 SER A CA 1
ATOM 733 C C . SER A 1 92 ? 8.051 -12.747 -10.184 1.00 87.12 92 SER A C 1
ATOM 735 O O . SER A 1 92 ? 8.445 -13.906 -10.304 1.00 87.12 92 SER A O 1
ATOM 737 N N . SER A 1 93 ? 6.748 -12.455 -10.098 1.00 84.56 93 SER A N 1
ATOM 738 C CA . SER A 1 93 ? 5.717 -13.495 -10.139 1.00 84.56 93 SER A CA 1
ATOM 739 C C . SER A 1 93 ? 5.620 -14.191 -11.500 1.00 84.56 93 SER A C 1
ATOM 741 O O . SER A 1 93 ? 5.280 -15.371 -11.543 1.00 84.56 93 SER A O 1
ATOM 743 N N . TRP A 1 94 ? 5.970 -13.505 -12.594 1.00 86.31 94 TRP A N 1
ATOM 744 C CA . TRP A 1 94 ? 6.027 -14.101 -13.933 1.00 86.31 94 TRP A CA 1
ATOM 745 C C . TRP A 1 94 ? 7.179 -15.093 -14.080 1.00 86.31 94 TRP A C 1
ATOM 747 O O . TRP A 1 94 ? 7.067 -16.069 -14.812 1.00 86.31 94 TRP A O 1
ATOM 757 N N . GLU A 1 95 ? 8.249 -14.904 -13.313 1.00 88.12 95 GLU A N 1
ATOM 758 C CA . GLU A 1 95 ? 9.365 -15.849 -13.217 1.00 88.12 95 GLU A CA 1
ATOM 759 C C . GLU A 1 95 ? 9.079 -17.002 -12.239 1.00 88.12 95 GLU A C 1
ATOM 761 O O . GLU A 1 95 ? 9.989 -17.735 -11.854 1.00 88.12 95 GLU A O 1
ATOM 766 N N . ASN A 1 96 ? 7.830 -17.148 -11.778 1.00 83.88 96 ASN A N 1
ATOM 767 C CA . ASN A 1 96 ? 7.424 -18.076 -10.720 1.00 83.88 96 ASN A CA 1
ATOM 768 C C . ASN A 1 96 ? 8.202 -17.899 -9.407 1.00 83.88 96 ASN A C 1
ATOM 770 O O . ASN A 1 96 ? 8.177 -18.781 -8.544 1.00 83.88 96 ASN A O 1
ATOM 774 N N . LYS A 1 97 ? 8.877 -16.757 -9.210 1.00 81.19 97 LYS A N 1
ATOM 775 C CA . LYS A 1 97 ? 9.497 -16.451 -7.926 1.00 81.19 97 LYS A CA 1
ATOM 776 C C . LYS A 1 97 ? 8.359 -16.155 -6.957 1.00 81.19 97 LYS A C 1
ATOM 778 O O . LYS A 1 97 ? 7.567 -15.238 -7.210 1.00 81.19 97 LYS A O 1
ATOM 783 N N . PRO A 1 98 ? 8.223 -16.924 -5.862 1.00 73.69 98 PRO A N 1
ATOM 784 C CA . PRO A 1 98 ? 7.181 -16.647 -4.897 1.00 73.69 98 PRO A CA 1
ATOM 785 C C . PRO A 1 98 ? 7.388 -15.223 -4.400 1.00 73.69 98 PRO A C 1
ATOM 787 O O . PRO A 1 98 ? 8.521 -14.817 -4.114 1.00 73.69 98 PRO A O 1
ATOM 790 N N . ARG A 1 99 ? 6.291 -14.463 -4.285 1.00 71.25 99 ARG A N 1
ATOM 791 C CA . ARG A 1 99 ? 6.336 -13.194 -3.560 1.00 71.25 99 ARG A CA 1
ATOM 792 C C . ARG A 1 99 ? 7.032 -13.506 -2.237 1.00 71.25 99 ARG A C 1
ATOM 794 O O . ARG A 1 99 ? 6.591 -14.458 -1.578 1.00 71.25 99 ARG A O 1
ATOM 801 N N . PRO A 1 100 ? 8.093 -12.765 -1.858 1.00 67.50 100 PRO A N 1
ATOM 802 C CA . PRO A 1 100 ? 8.699 -12.947 -0.561 1.00 67.50 100 PRO A CA 1
ATOM 803 C C . PRO A 1 100 ? 7.543 -12.973 0.423 1.00 67.50 100 PRO A C 1
ATOM 805 O O . PRO A 1 100 ? 6.657 -12.107 0.304 1.00 67.50 100 PRO A O 1
ATOM 808 N N . PRO A 1 101 ? 7.490 -13.950 1.345 1.00 59.09 101 PRO A N 1
ATOM 809 C CA . PRO A 1 101 ? 6.519 -13.847 2.413 1.00 59.09 101 PRO A CA 1
ATOM 810 C C . PRO A 1 101 ? 6.635 -12.417 2.958 1.00 59.09 101 PRO A C 1
ATOM 812 O O . PRO A 1 101 ? 7.728 -11.827 2.858 1.00 59.09 101 PRO A O 1
ATOM 815 N N . PRO A 1 102 ? 5.553 -11.825 3.509 1.00 56.44 102 PRO A N 1
ATOM 816 C CA . PRO A 1 102 ? 5.775 -10.766 4.479 1.00 56.44 102 PRO A CA 1
ATOM 817 C C . PRO A 1 102 ? 6.930 -11.296 5.293 1.00 56.44 102 PRO A C 1
ATOM 819 O O . PRO A 1 102 ? 6.824 -12.406 5.828 1.00 56.44 102 PRO A O 1
ATOM 822 N N . SER A 1 103 ? 8.091 -10.643 5.249 1.00 46.59 103 SER A N 1
ATOM 823 C CA . SER A 1 103 ? 9.181 -11.156 6.044 1.00 46.59 103 SER A CA 1
ATOM 824 C C . SER A 1 103 ? 8.628 -11.175 7.483 1.00 46.59 103 SER A C 1
ATOM 826 O O . SER A 1 103 ? 7.503 -10.742 7.783 1.00 46.59 103 SER A O 1
ATOM 828 N N . LEU A 1 104 ? 9.454 -11.428 8.464 1.00 45.03 104 LEU A N 1
ATOM 829 C CA . LEU A 1 104 ? 9.294 -10.581 9.641 1.00 45.03 104 LEU A CA 1
ATOM 830 C C . LEU A 1 104 ? 9.610 -9.120 9.224 1.00 45.03 104 LEU A C 1
ATOM 832 O O . LEU A 1 104 ? 10.512 -8.511 9.779 1.00 45.03 104 LEU A O 1
ATOM 836 N N . ALA A 1 105 ? 8.943 -8.604 8.170 1.00 43.62 105 ALA A N 1
ATOM 837 C CA . ALA A 1 105 ? 8.757 -7.246 7.753 1.00 43.62 105 ALA A CA 1
ATOM 838 C C . ALA A 1 105 ? 8.282 -6.658 9.034 1.00 43.62 105 ALA A C 1
ATOM 840 O O . ALA A 1 105 ? 7.147 -6.913 9.436 1.00 43.62 105 ALA A O 1
ATOM 841 N N . ILE A 1 106 ? 9.278 -6.104 9.723 1.00 45.66 106 ILE A N 1
ATOM 842 C CA . ILE A 1 106 ? 9.190 -5.101 10.741 1.00 45.66 106 ILE A CA 1
ATOM 843 C C . ILE A 1 106 ? 7.737 -5.043 11.143 1.00 45.66 106 ILE A C 1
ATOM 845 O O . ILE A 1 106 ? 6.964 -4.345 10.485 1.00 45.66 106 ILE A O 1
ATOM 849 N N . LYS A 1 107 ? 7.329 -5.903 12.091 1.00 42.56 107 LYS A N 1
ATOM 850 C CA . LYS A 1 107 ? 6.036 -5.715 12.731 1.00 42.56 107 LYS A CA 1
ATOM 851 C C . LYS A 1 107 ? 6.177 -4.312 13.279 1.00 42.56 107 LYS A C 1
ATOM 853 O O . LYS A 1 107 ? 6.783 -4.151 14.328 1.00 42.56 107 LYS A O 1
ATOM 858 N N . MET A 1 108 ? 5.750 -3.304 12.528 1.00 42.16 108 MET A N 1
ATOM 859 C CA . MET A 1 108 ? 5.389 -2.029 13.081 1.00 42.16 108 MET A CA 1
ATOM 860 C C . MET A 1 108 ? 4.200 -2.445 13.906 1.00 42.16 108 MET A C 1
ATOM 862 O O . MET A 1 108 ? 3.170 -2.823 13.333 1.00 42.16 108 MET A O 1
ATOM 866 N N . PRO A 1 109 ? 4.367 -2.596 15.230 1.00 48.06 109 PRO A N 1
ATOM 867 C CA . PRO A 1 109 ? 3.276 -3.054 16.040 1.00 48.06 109 PRO A CA 1
ATOM 868 C C . PRO A 1 109 ? 2.138 -2.101 15.742 1.00 48.06 109 PRO A C 1
ATOM 870 O O . PRO A 1 109 ? 2.340 -0.893 15.612 1.00 48.06 109 PRO A O 1
ATOM 873 N N . ILE A 1 110 ? 0.932 -2.645 15.656 1.00 50.56 110 ILE A N 1
ATOM 874 C CA . ILE A 1 110 ? -0.305 -1.874 15.493 1.00 50.56 110 ILE A CA 1
ATOM 875 C C . ILE A 1 110 ? -0.404 -0.760 16.569 1.00 50.56 110 ILE A C 1
ATOM 877 O O . ILE A 1 110 ? -1.188 0.169 16.455 1.00 50.56 110 ILE A O 1
ATOM 881 N N . LYS A 1 111 ? 0.438 -0.820 17.610 1.00 57.25 111 LYS A N 1
ATOM 882 C CA . LYS A 1 111 ? 0.635 0.185 18.655 1.00 57.25 111 LYS A CA 1
ATOM 883 C C . LYS A 1 111 ? 1.582 1.351 18.304 1.00 57.25 111 LYS A C 1
ATOM 885 O O . LYS A 1 111 ? 1.901 2.128 19.199 1.00 57.25 111 LYS A O 1
ATOM 890 N N . GLY A 1 112 ? 2.039 1.492 17.058 1.00 58.56 112 GLY A N 1
ATOM 891 C CA . GLY A 1 112 ? 2.918 2.597 16.653 1.00 58.56 112 GLY A CA 1
ATOM 892 C C . GLY A 1 112 ? 4.332 2.499 17.236 1.00 58.56 112 GLY A C 1
ATOM 893 O O . GLY A 1 112 ? 4.929 3.513 17.586 1.00 58.56 112 GLY A O 1
ATOM 894 N N . GLU A 1 113 ? 4.872 1.289 17.400 1.00 64.94 113 GLU A N 1
ATOM 895 C CA . GLU A 1 113 ? 6.262 1.135 17.847 1.00 64.94 113 GLU A CA 1
ATOM 896 C C . GLU A 1 113 ? 7.206 1.024 16.646 1.00 64.94 113 GLU A C 1
ATOM 898 O O . GLU A 1 113 ? 6.946 0.314 15.675 1.00 64.94 113 GLU A O 1
ATOM 903 N N . LEU A 1 114 ? 8.329 1.731 16.715 1.00 69.00 114 LEU A N 1
ATOM 904 C CA . LEU A 1 114 ? 9.397 1.635 15.726 1.00 69.00 114 LEU A CA 1
ATOM 905 C C . LEU A 1 114 ? 10.013 0.230 15.708 1.00 69.00 114 LEU A C 1
ATOM 907 O O . LEU A 1 114 ? 10.115 -0.427 16.745 1.00 69.00 114 LEU A O 1
ATOM 911 N N . HIS A 1 115 ? 10.513 -0.196 14.548 1.00 75.38 115 HIS A N 1
ATOM 912 C CA . HIS A 1 115 ? 11.347 -1.397 14.447 1.00 75.38 115 HIS A CA 1
ATOM 913 C C . HIS A 1 115 ? 12.570 -1.312 15.373 1.00 75.38 115 HIS A C 1
ATOM 915 O O . HIS A 1 115 ? 13.117 -0.217 15.507 1.00 75.38 115 HIS A O 1
ATOM 921 N N . PRO A 1 116 ? 13.099 -2.412 15.942 1.00 79.88 116 PRO A N 1
ATOM 922 C CA . PRO A 1 116 ? 14.347 -2.378 16.709 1.00 79.88 116 PRO A CA 1
ATOM 923 C C . PRO A 1 116 ? 15.529 -1.751 15.954 1.00 79.88 116 PRO A C 1
ATOM 925 O O . PRO A 1 116 ? 16.260 -0.951 16.532 1.00 79.88 116 PRO A O 1
ATOM 928 N N . THR A 1 117 ? 15.680 -2.028 14.653 1.00 78.31 117 THR A N 1
ATOM 929 C CA . THR A 1 117 ? 16.750 -1.419 13.838 1.00 78.31 117 THR A CA 1
ATOM 930 C C . THR A 1 117 ? 16.576 0.092 13.704 1.00 78.31 117 THR A C 1
ATOM 932 O O . THR A 1 117 ? 17.528 0.830 13.922 1.00 78.31 117 THR A O 1
ATOM 935 N N . LEU A 1 118 ? 15.360 0.564 13.408 1.00 77.12 118 LEU A N 1
ATOM 936 C CA . LEU A 1 118 ? 15.079 1.999 13.300 1.00 77.12 118 LEU A CA 1
ATOM 937 C C . LEU A 1 118 ? 15.196 2.694 14.657 1.00 77.12 118 LEU A C 1
ATOM 939 O O . LEU A 1 118 ? 15.754 3.778 14.739 1.00 77.12 118 LEU A O 1
ATOM 943 N N . ASN A 1 119 ? 14.745 2.046 15.735 1.00 84.00 119 ASN A N 1
ATOM 944 C CA . ASN A 1 119 ? 14.965 2.520 17.098 1.00 84.00 119 ASN A CA 1
ATOM 945 C C . ASN A 1 119 ? 16.444 2.752 17.375 1.00 84.00 119 ASN A C 1
ATOM 947 O O . ASN A 1 119 ? 16.776 3.776 17.956 1.00 84.00 119 ASN A O 1
ATOM 951 N N . LYS A 1 120 ? 17.310 1.806 16.989 1.00 88.25 120 LYS A N 1
ATOM 952 C CA . LYS A 1 120 ? 18.755 1.940 17.168 1.00 88.25 120 LYS A CA 1
ATOM 953 C C . LYS A 1 120 ? 19.285 3.131 16.370 1.00 88.25 120 LYS A C 1
ATOM 955 O O . LYS A 1 120 ? 19.884 4.010 16.966 1.00 88.25 120 LYS A O 1
ATOM 960 N N . VAL A 1 121 ? 18.974 3.207 15.074 1.00 84.81 121 VAL A N 1
ATOM 961 C CA . VAL A 1 121 ? 19.407 4.316 14.204 1.00 84.81 121 VAL A CA 1
ATOM 962 C C . VAL A 1 121 ? 18.973 5.674 14.764 1.00 84.81 121 VAL A C 1
ATOM 964 O O . VAL A 1 121 ? 19.799 6.566 14.918 1.00 84.81 121 VAL A O 1
ATOM 967 N N . PHE A 1 122 ? 17.702 5.827 15.140 1.00 81.81 122 PHE A N 1
ATOM 968 C CA . PHE A 1 122 ? 17.206 7.077 15.717 1.00 81.81 122 PHE A CA 1
ATOM 969 C C . PHE A 1 122 ? 17.795 7.367 17.099 1.00 81.81 122 PHE A C 1
ATOM 971 O O . PHE A 1 122 ? 18.057 8.524 17.406 1.00 81.81 122 PHE A O 1
ATOM 978 N N . LYS A 1 123 ? 18.030 6.346 17.933 1.00 90.88 123 LYS A N 1
ATOM 979 C CA . LYS A 1 123 ? 18.690 6.527 19.232 1.00 90.88 123 LYS A CA 1
ATOM 980 C C . LYS A 1 123 ? 20.128 7.007 19.063 1.00 90.88 123 LYS A C 1
ATOM 982 O O . LYS A 1 123 ? 20.544 7.887 19.809 1.00 90.88 123 LYS A O 1
ATOM 987 N N . ASP A 1 124 ? 20.856 6.429 18.112 1.00 91.31 124 ASP A N 1
ATOM 988 C CA . ASP A 1 124 ? 22.252 6.763 17.835 1.00 91.31 124 ASP A CA 1
ATOM 989 C C . ASP A 1 124 ? 22.359 8.178 17.234 1.00 91.31 124 ASP A C 1
ATOM 991 O O . ASP A 1 124 ? 23.261 8.927 17.595 1.00 91.31 124 ASP A O 1
ATOM 995 N N . ALA A 1 125 ? 21.405 8.577 16.383 1.00 91.19 125 ALA A N 1
ATOM 996 C CA . ALA A 1 125 ? 21.399 9.888 15.730 1.00 91.19 125 ALA A CA 1
ATOM 997 C C . ALA A 1 125 ? 20.849 11.036 16.601 1.00 91.19 125 ALA A C 1
ATOM 999 O O . ALA A 1 125 ? 21.359 12.150 16.538 1.00 91.19 125 ALA A O 1
ATOM 1000 N N . LEU A 1 126 ? 19.795 10.792 17.387 1.00 91.94 126 LEU A N 1
ATOM 1001 C CA . LEU A 1 126 ? 19.010 11.840 18.068 1.00 91.94 126 LEU A CA 1
ATOM 1002 C C . LEU A 1 126 ? 19.026 11.716 19.598 1.00 91.94 126 LEU A C 1
ATOM 1004 O O . LEU A 1 126 ? 18.405 12.506 20.313 1.00 91.94 126 LEU A O 1
ATOM 1008 N N . GLY A 1 127 ? 19.691 10.688 20.123 1.00 94.88 127 GLY A N 1
ATOM 1009 C CA . GLY A 1 127 ? 19.679 10.369 21.541 1.00 94.88 127 GLY A CA 1
ATOM 1010 C C . GLY A 1 127 ? 18.337 9.818 22.038 1.00 94.88 127 GLY A C 1
ATOM 1011 O O . GLY A 1 127 ? 17.366 9.604 21.308 1.00 94.88 127 GLY A O 1
ATOM 1012 N N . SER A 1 128 ? 18.274 9.561 23.347 1.00 94.50 128 SER A N 1
ATOM 1013 C CA . SER A 1 128 ? 17.092 8.943 23.966 1.00 94.50 128 SER A CA 1
ATOM 1014 C C . SER A 1 128 ? 15.889 9.889 24.069 1.00 94.50 128 SER A C 1
ATOM 1016 O O . SER A 1 128 ? 14.763 9.396 24.101 1.00 94.50 128 SER A O 1
ATOM 1018 N N . SER A 1 129 ? 16.105 11.212 24.137 1.00 93.75 129 SER A N 1
ATOM 1019 C CA . SER A 1 129 ? 15.008 12.197 24.154 1.00 93.75 129 SER A CA 1
ATOM 1020 C C . SER A 1 129 ? 14.344 12.298 22.784 1.00 93.75 129 SER A C 1
ATOM 1022 O O . SER A 1 129 ? 13.151 12.024 22.683 1.00 93.75 129 SER A O 1
ATOM 1024 N N . GLY A 1 130 ? 15.125 12.524 21.719 1.00 88.94 130 GLY A N 1
ATOM 1025 C CA . GLY A 1 130 ? 14.594 12.601 20.354 1.00 88.94 130 GLY A CA 1
ATOM 1026 C C . GLY A 1 130 ? 13.873 11.319 19.926 1.00 88.94 130 GLY A C 1
ATOM 1027 O O . GLY A 1 130 ? 12.790 11.370 19.350 1.00 88.94 130 GLY A O 1
ATOM 1028 N N . LEU A 1 131 ? 14.377 10.137 20.314 1.00 87.12 131 LEU A N 1
ATOM 1029 C CA . LEU A 1 131 ? 13.652 8.883 20.077 1.00 87.12 131 LEU A CA 1
ATOM 1030 C C . LEU A 1 131 ? 12.284 8.834 20.785 1.00 87.12 131 LEU A C 1
ATOM 1032 O O . LEU A 1 131 ? 11.337 8.252 20.250 1.00 87.12 131 LEU A O 1
ATOM 1036 N N . LYS A 1 132 ? 12.167 9.376 22.005 1.00 89.38 132 LYS A N 1
ATOM 1037 C CA . LYS A 1 132 ? 10.885 9.421 22.730 1.00 89.38 132 LYS A CA 1
ATOM 1038 C C . LYS A 1 132 ? 9.898 10.357 22.039 1.00 89.38 132 LYS A C 1
ATOM 1040 O O . LYS A 1 132 ? 8.734 9.981 21.931 1.00 89.38 132 LYS A O 1
ATOM 1045 N N . GLU A 1 133 ? 10.364 11.506 21.561 1.00 87.19 133 GLU A N 1
ATOM 1046 C CA . GLU A 1 133 ? 9.562 12.474 20.806 1.00 87.19 133 GLU A CA 1
ATOM 1047 C C . GLU A 1 133 ? 9.034 11.849 19.512 1.00 87.19 133 GLU A C 1
ATOM 1049 O O . GLU A 1 133 ? 7.821 11.748 19.350 1.00 87.19 133 GLU A O 1
ATOM 1054 N N . ILE A 1 134 ? 9.904 11.254 18.687 1.00 81.75 134 ILE A N 1
ATOM 1055 C CA . ILE A 1 134 ? 9.499 10.546 17.456 1.00 81.75 134 ILE A CA 1
ATOM 1056 C C . ILE A 1 134 ? 8.479 9.443 17.751 1.00 81.75 134 ILE A C 1
ATOM 1058 O O . ILE A 1 134 ? 7.469 9.305 17.063 1.00 81.75 134 ILE A O 1
ATOM 1062 N N . LYS A 1 135 ? 8.710 8.626 18.788 1.00 84.25 135 LYS A N 1
ATOM 1063 C CA . LYS A 1 135 ? 7.739 7.588 19.178 1.00 84.25 135 LYS A CA 1
ATOM 1064 C C . LYS A 1 135 ? 6.399 8.184 19.574 1.00 84.25 135 LYS A C 1
ATOM 1066 O O . LYS A 1 135 ? 5.365 7.582 19.289 1.00 84.25 135 LYS A O 1
ATOM 1071 N N . GLN A 1 136 ? 6.413 9.305 20.285 1.00 85.62 136 GLN A N 1
ATOM 1072 C CA . GLN A 1 136 ? 5.194 9.976 20.693 1.00 85.62 136 GLN A CA 1
ATOM 1073 C C . GLN A 1 136 ? 4.450 10.526 19.476 1.00 85.62 136 GLN A C 1
ATOM 1075 O O . GLN A 1 136 ? 3.254 10.273 19.359 1.00 85.62 136 GLN A O 1
ATOM 1080 N N . GLU A 1 137 ? 5.144 11.166 18.539 1.00 78.38 137 GLU A N 1
ATOM 1081 C CA . GLU A 1 137 ? 4.567 11.643 17.280 1.00 78.38 137 GLU A CA 1
ATOM 1082 C C . GLU A 1 137 ? 3.966 10.505 16.454 1.00 78.38 137 GLU A C 1
ATOM 1084 O O . GLU A 1 137 ? 2.815 10.599 16.039 1.00 78.38 137 GLU A O 1
ATOM 1089 N N . ILE A 1 138 ? 4.673 9.379 16.300 1.00 76.19 138 ILE A N 1
ATOM 1090 C CA . ILE A 1 138 ? 4.151 8.195 15.598 1.00 76.19 138 ILE A CA 1
ATOM 1091 C C . ILE A 1 138 ? 2.869 7.681 16.265 1.00 76.19 138 ILE A C 1
ATOM 1093 O O . ILE A 1 138 ? 1.907 7.341 15.575 1.00 76.19 138 ILE A O 1
ATOM 1097 N N . ARG A 1 139 ? 2.819 7.622 17.603 1.00 77.38 139 ARG A N 1
ATOM 1098 C CA . ARG A 1 139 ? 1.609 7.197 18.327 1.00 77.38 139 ARG A CA 1
ATOM 1099 C C . ARG A 1 139 ? 0.458 8.179 18.151 1.00 77.38 139 ARG A C 1
ATOM 1101 O O . ARG A 1 139 ? -0.669 7.736 17.945 1.00 77.38 139 ARG A O 1
ATOM 1108 N N . VAL A 1 140 ? 0.733 9.480 18.243 1.00 74.81 140 VAL A N 1
ATOM 1109 C CA . VAL A 1 140 ? -0.260 10.545 18.042 1.00 74.81 140 VAL A CA 1
ATOM 1110 C C . VAL A 1 140 ? -0.798 10.485 16.615 1.00 74.81 140 VAL A C 1
ATOM 1112 O O . VAL A 1 140 ? -2.009 10.408 16.434 1.00 74.81 140 VAL A O 1
ATOM 1115 N N . GLY A 1 141 ? 0.081 10.400 15.615 1.00 70.00 141 GLY A N 1
ATOM 1116 C CA . GLY A 1 141 ? -0.283 10.247 14.209 1.00 70.00 141 GLY A CA 1
ATOM 1117 C C . GLY A 1 141 ? -1.095 8.979 13.954 1.00 70.00 141 GLY A C 1
ATOM 1118 O O . GLY A 1 141 ? -2.130 9.034 13.301 1.00 70.00 141 GLY A O 1
ATOM 1119 N N . HIS A 1 142 ? -0.712 7.845 14.544 1.00 72.19 142 HIS A N 1
ATOM 1120 C CA . HIS A 1 142 ? -1.482 6.604 14.434 1.00 72.19 142 HIS A CA 1
ATOM 1121 C C . HIS A 1 142 ? -2.870 6.699 15.093 1.00 72.19 142 HIS A C 1
ATOM 1123 O O . HIS A 1 142 ? -3.837 6.119 14.595 1.00 72.19 142 HIS A O 1
ATOM 1129 N N . ALA A 1 143 ? -2.987 7.404 16.220 1.00 72.44 143 ALA A N 1
ATOM 1130 C CA . ALA A 1 143 ? -4.266 7.638 16.886 1.00 72.44 143 ALA A CA 1
ATOM 1131 C C . ALA A 1 143 ? -5.160 8.616 16.105 1.00 72.44 143 ALA A C 1
ATOM 1133 O O . ALA A 1 143 ? -6.378 8.454 16.123 1.00 72.44 143 ALA A O 1
ATOM 1134 N N . ALA A 1 144 ? -4.555 9.587 15.418 1.00 69.25 144 ALA A N 1
ATOM 1135 C CA . ALA A 1 144 ? -5.227 10.590 14.597 1.00 69.25 144 ALA A CA 1
ATOM 1136 C C . ALA A 1 144 ? -5.460 10.148 13.141 1.00 69.25 144 ALA A C 1
ATOM 1138 O O . ALA A 1 144 ? -6.139 10.849 12.395 1.00 69.25 144 ALA A O 1
ATOM 1139 N N . ALA A 1 145 ? -4.902 9.009 12.718 1.00 71.69 145 ALA A N 1
ATOM 1140 C CA . ALA A 1 145 ? -5.015 8.526 11.350 1.00 71.69 145 ALA A CA 1
ATOM 1141 C C . ALA A 1 145 ? -6.488 8.316 10.976 1.00 71.69 145 ALA A C 1
ATOM 1143 O O . ALA A 1 145 ? -7.171 7.455 11.540 1.00 71.69 145 ALA A O 1
ATOM 1144 N N . HIS A 1 146 ? -6.962 9.091 9.999 1.00 70.94 146 HIS A N 1
ATOM 1145 C CA . HIS A 1 146 ? -8.301 8.944 9.448 1.00 70.94 146 HIS A CA 1
ATOM 1146 C C . HIS A 1 146 ? -8.445 7.559 8.823 1.00 70.94 146 HIS A C 1
ATOM 1148 O O . HIS A 1 146 ? -7.728 7.196 7.892 1.00 70.94 146 HIS A O 1
ATOM 1154 N N . ARG A 1 147 ? -9.391 6.775 9.337 1.00 84.56 147 ARG A N 1
ATOM 1155 C CA . ARG A 1 147 ? -9.733 5.471 8.769 1.00 84.56 147 ARG A CA 1
ATOM 1156 C C . ARG A 1 147 ? -10.951 5.644 7.891 1.00 84.56 147 ARG A C 1
ATOM 1158 O O . ARG A 1 147 ? -11.944 6.199 8.340 1.00 84.56 147 ARG A O 1
ATOM 1165 N N . SER A 1 148 ? -10.900 5.167 6.661 1.00 85.06 148 SER A N 1
ATOM 1166 C CA . SER A 1 148 ? -12.047 5.183 5.758 1.00 85.06 148 SER A CA 1
ATOM 1167 C C . SER A 1 148 ? -12.640 3.784 5.615 1.00 85.06 148 SER A C 1
ATOM 1169 O O . SER A 1 148 ? -11.968 2.767 5.785 1.00 85.06 148 SER A O 1
ATOM 1171 N N . CYS A 1 149 ? -13.942 3.725 5.357 1.00 88.19 149 CYS A N 1
ATOM 1172 C CA . CYS A 1 149 ? -14.626 2.484 5.042 1.00 88.19 149 CYS A CA 1
ATOM 1173 C C . CYS A 1 149 ? -14.310 2.089 3.598 1.00 88.19 149 CYS A C 1
ATOM 1175 O O . CYS A 1 149 ? -14.665 2.822 2.681 1.00 88.19 149 CYS A O 1
ATOM 1177 N N . GLU A 1 150 ? -13.755 0.899 3.385 1.00 87.88 150 GLU A N 1
ATOM 1178 C CA . GLU A 1 150 ? -13.395 0.406 2.041 1.00 87.88 150 GLU A CA 1
ATOM 1179 C C . GLU A 1 150 ? -14.611 0.230 1.118 1.00 87.88 150 GLU A C 1
ATOM 1181 O O . GLU A 1 150 ? -14.502 0.291 -0.100 1.00 87.88 150 GLU A O 1
ATOM 1186 N N . SER A 1 151 ? -15.801 0.041 1.694 1.00 91.31 151 SER A N 1
ATOM 1187 C CA . SER A 1 151 ? -17.029 -0.157 0.920 1.00 91.31 151 SER A CA 1
ATOM 1188 C C . SER A 1 151 ? -17.726 1.140 0.516 1.00 91.31 151 SER A C 1
ATOM 1190 O O . SER A 1 151 ? -18.408 1.146 -0.503 1.00 91.31 151 SER A O 1
ATOM 1192 N N . CYS A 1 152 ? -17.684 2.187 1.345 1.00 88.38 152 CYS A N 1
ATOM 1193 C CA . CYS A 1 152 ? -18.506 3.389 1.135 1.00 88.38 152 CYS A CA 1
ATOM 1194 C C . CYS A 1 152 ? -17.745 4.710 1.278 1.00 88.38 152 CYS A C 1
ATOM 1196 O O . CYS A 1 152 ? -18.359 5.767 1.190 1.00 88.38 152 CYS A O 1
ATOM 1198 N N . GLY A 1 153 ? -16.441 4.672 1.557 1.00 84.94 153 GLY A N 1
ATOM 1199 C CA . GLY A 1 153 ? -15.590 5.854 1.696 1.00 84.94 153 GLY A CA 1
ATOM 1200 C C . GLY A 1 153 ? -15.827 6.693 2.955 1.00 84.94 153 GLY A C 1
ATOM 1201 O O . GLY A 1 153 ? -15.053 7.609 3.211 1.00 84.94 153 GLY A O 1
ATOM 1202 N N . ALA A 1 154 ? -16.852 6.388 3.764 1.00 87.38 154 ALA A N 1
ATOM 1203 C CA . ALA A 1 154 ? -17.128 7.118 5.002 1.00 87.38 154 ALA A CA 1
ATOM 1204 C C . ALA A 1 154 ? -15.883 7.160 5.895 1.00 87.38 154 ALA A C 1
ATOM 1206 O O . ALA A 1 154 ? -15.219 6.138 6.047 1.00 87.38 154 ALA A O 1
ATOM 1207 N N . VAL A 1 155 ? -15.591 8.313 6.493 1.00 85.50 155 VAL A N 1
ATOM 1208 C CA . VAL A 1 155 ? -14.447 8.504 7.395 1.00 85.50 155 VAL A CA 1
ATOM 1209 C C . VAL A 1 155 ? -14.860 8.184 8.835 1.00 85.50 155 VAL A C 1
ATOM 1211 O O . VAL A 1 155 ? -15.970 8.507 9.264 1.00 85.50 155 VAL A O 1
ATOM 1214 N N . GLU A 1 156 ? -13.984 7.506 9.574 1.00 86.62 156 GLU A N 1
ATOM 1215 C CA . GLU A 1 156 ? -14.169 7.126 10.972 1.00 86.62 156 GLU A CA 1
ATOM 1216 C C . GLU A 1 156 ? -14.327 8.385 11.822 1.00 86.62 156 GLU A C 1
ATOM 1218 O O . GLU A 1 156 ? -13.484 9.278 11.808 1.00 86.62 156 GLU A O 1
ATOM 1223 N N . SER A 1 157 ? -15.445 8.457 12.543 1.00 87.19 157 SER A N 1
ATOM 1224 C CA . SER A 1 157 ? -15.752 9.551 13.460 1.00 87.19 157 SER A CA 1
ATOM 1225 C C . SER A 1 157 ? -15.626 9.058 14.905 1.00 87.19 157 SER A C 1
ATOM 1227 O O . SER A 1 157 ? -14.644 8.421 15.273 1.00 87.19 157 SER A O 1
ATOM 1229 N N . ARG A 1 158 ? -16.633 9.298 15.753 1.00 85.12 158 ARG A N 1
ATOM 1230 C CA . ARG A 1 158 ? -16.643 8.815 17.144 1.00 85.12 158 ARG A CA 1
ATOM 1231 C C . ARG A 1 158 ? -16.745 7.291 17.241 1.00 85.12 158 ARG A C 1
ATOM 1233 O O . ARG A 1 158 ? -16.259 6.702 18.204 1.00 85.12 158 ARG A O 1
ATOM 1240 N N . THR A 1 159 ? -17.395 6.652 16.268 1.00 87.06 159 THR A N 1
ATOM 1241 C CA . THR A 1 159 ? -17.562 5.193 16.257 1.00 87.06 159 THR A CA 1
ATOM 1242 C C . THR A 1 159 ? -16.395 4.555 15.527 1.00 87.06 159 THR A C 1
ATOM 1244 O O . THR A 1 159 ? -16.243 4.760 14.325 1.00 87.06 159 THR A O 1
ATOM 1247 N N . LYS A 1 160 ? -15.614 3.742 16.244 1.00 90.94 160 LYS A N 1
ATOM 1248 C CA . LYS A 1 160 ? -14.523 2.968 15.647 1.00 90.94 160 LYS A CA 1
ATOM 1249 C C . LYS A 1 160 ? -15.065 1.980 14.616 1.00 90.94 160 LYS A C 1
ATOM 1251 O O . LYS A 1 160 ? -15.973 1.198 14.898 1.00 90.94 160 LYS A O 1
ATOM 1256 N N . PHE A 1 161 ? -14.477 1.999 13.435 1.00 94.50 161 PHE A N 1
ATOM 1257 C CA . PHE A 1 161 ? -14.701 1.047 12.370 1.00 94.50 161 PHE A CA 1
ATOM 1258 C C . PHE A 1 161 ? -14.095 -0.305 12.729 1.00 94.50 161 PHE A C 1
ATOM 1260 O O . PHE A 1 161 ? -13.123 -0.431 13.476 1.00 94.50 161 PHE A O 1
ATOM 1267 N N . MET A 1 162 ? -14.685 -1.352 12.167 1.00 95.31 162 MET A N 1
ATOM 1268 C CA . MET A 1 162 ? -14.203 -2.713 12.330 1.00 95.31 162 MET A CA 1
ATOM 1269 C C . MET A 1 162 ? -13.087 -2.989 11.332 1.00 95.31 162 MET A C 1
ATOM 1271 O O . MET A 1 162 ? -13.224 -2.687 10.149 1.00 95.31 162 MET A O 1
ATOM 1275 N N . GLN A 1 163 ? -12.016 -3.629 11.789 1.00 94.06 163 GLN A N 1
ATOM 1276 C CA . GLN A 1 163 ? -10.922 -4.064 10.927 1.00 94.06 163 GLN A CA 1
ATOM 1277 C C . GLN A 1 163 ? -11.117 -5.516 10.474 1.00 94.06 163 GLN A C 1
ATOM 1279 O O . GLN A 1 163 ? -11.526 -6.379 11.255 1.00 9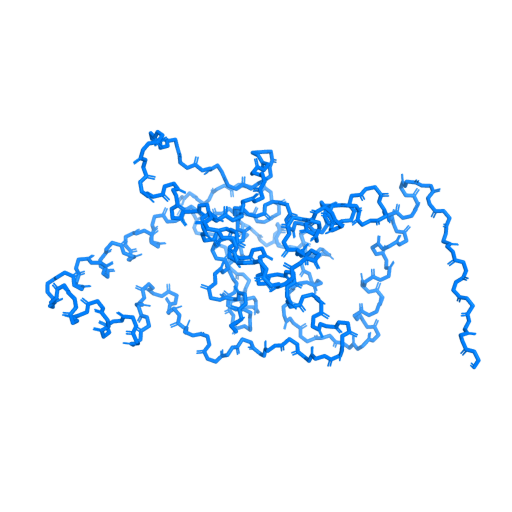4.06 163 GLN A O 1
ATOM 1284 N N . CYS A 1 164 ? -10.777 -5.819 9.219 1.00 95.06 164 CYS A N 1
ATOM 1285 C CA . CYS A 1 164 ? -10.687 -7.204 8.760 1.00 95.06 164 CYS A CA 1
ATOM 1286 C C . CYS A 1 164 ? -9.531 -7.931 9.465 1.00 95.06 164 CYS A C 1
ATOM 1288 O O . CYS A 1 164 ? -8.363 -7.693 9.157 1.00 95.06 164 CYS A O 1
ATOM 1290 N N . LYS A 1 165 ? -9.863 -8.859 10.371 1.00 92.69 165 LYS A N 1
ATOM 1291 C CA . LYS A 1 165 ? -8.880 -9.617 11.161 1.00 92.69 165 LYS A CA 1
ATOM 1292 C C . LYS A 1 165 ? -7.881 -10.391 10.294 1.00 92.69 165 LYS A C 1
ATOM 1294 O O . LYS A 1 165 ? -6.690 -10.336 10.548 1.00 92.69 165 LYS A O 1
ATOM 1299 N N . VAL A 1 166 ? -8.341 -11.045 9.225 1.00 92.56 166 VAL A N 1
ATOM 1300 C CA . VAL A 1 166 ? -7.451 -11.805 8.326 1.00 92.56 166 VAL A CA 1
ATOM 1301 C C . VAL A 1 166 ? -6.443 -10.886 7.636 1.00 92.56 166 VAL A C 1
ATOM 1303 O O . VAL A 1 166 ? -5.262 -11.208 7.570 1.00 92.56 166 VAL A O 1
ATOM 1306 N N . CYS A 1 167 ? -6.881 -9.723 7.150 1.00 89.44 167 CYS A N 1
ATOM 1307 C CA . CYS A 1 167 ? -5.970 -8.746 6.559 1.00 89.44 167 CYS A CA 1
ATOM 1308 C C . CYS A 1 167 ? -4.969 -8.203 7.579 1.00 89.44 167 CYS A C 1
ATOM 1310 O O . CYS A 1 167 ? -3.798 -8.076 7.237 1.00 89.44 167 CYS A O 1
ATOM 1312 N N . ALA A 1 168 ? -5.406 -7.931 8.808 1.00 86.19 168 ALA A N 1
ATOM 1313 C CA . ALA A 1 168 ? -4.528 -7.458 9.873 1.00 86.19 168 ALA A CA 1
ATOM 1314 C C . ALA A 1 168 ? -3.474 -8.510 10.265 1.00 86.19 168 ALA A C 1
ATOM 1316 O O . ALA A 1 168 ? -2.287 -8.196 10.370 1.00 86.19 168 ALA A O 1
ATOM 1317 N N . ASP A 1 169 ? -3.904 -9.759 10.433 1.00 84.50 169 ASP A N 1
ATOM 1318 C CA . ASP A 1 169 ? -3.076 -10.826 10.994 1.00 84.50 169 ASP A CA 1
ATOM 1319 C C . ASP A 1 169 ? -2.148 -11.453 9.944 1.00 84.50 169 ASP A C 1
ATOM 1321 O O . ASP A 1 169 ? -0.982 -11.707 10.236 1.00 84.50 169 ASP A O 1
ATOM 1325 N N . VAL A 1 170 ? -2.649 -11.691 8.724 1.00 83.56 170 VAL A N 1
ATOM 1326 C CA . VAL A 1 170 ? -1.927 -12.430 7.668 1.00 83.56 170 VAL A CA 1
ATOM 1327 C C . VAL A 1 170 ? -1.179 -11.498 6.720 1.00 83.56 170 VAL A C 1
ATOM 1329 O O . VAL A 1 170 ? -0.072 -11.805 6.289 1.00 83.56 170 VAL A O 1
ATOM 1332 N N . LEU A 1 171 ? -1.795 -10.369 6.361 1.00 78.94 171 LEU A N 1
ATOM 1333 C CA . LEU A 1 171 ? -1.248 -9.444 5.363 1.00 78.94 171 LEU A CA 1
ATOM 1334 C C . LEU A 1 171 ? -0.704 -8.153 5.975 1.00 78.94 171 LEU A C 1
ATOM 1336 O O . LEU A 1 171 ? -0.179 -7.327 5.238 1.00 78.94 171 LEU A O 1
ATOM 1340 N N . HIS A 1 172 ? -0.877 -7.948 7.283 1.00 77.31 172 HIS A N 1
ATOM 1341 C CA . HIS A 1 172 ? -0.556 -6.692 7.965 1.00 77.31 172 HIS A CA 1
ATOM 1342 C C . HIS A 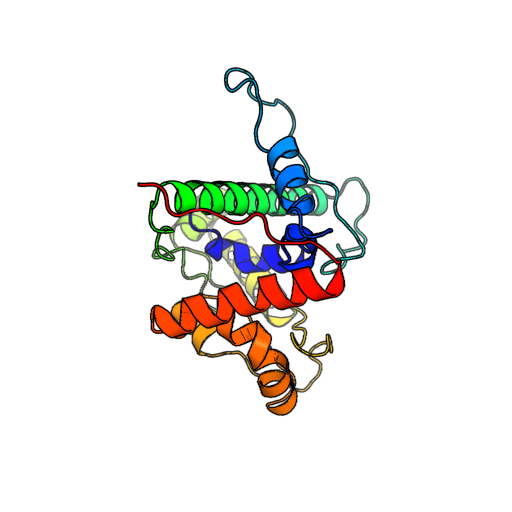1 172 ? -1.172 -5.454 7.291 1.00 77.31 172 HIS A C 1
ATOM 1344 O O . HIS A 1 172 ? -0.613 -4.362 7.319 1.00 77.31 172 HIS A O 1
ATOM 1350 N N . ARG A 1 173 ? -2.367 -5.624 6.708 1.00 80.75 173 ARG A N 1
ATOM 1351 C CA . ARG A 1 173 ? -3.127 -4.570 6.031 1.00 80.75 173 ARG A CA 1
ATOM 1352 C C . ARG A 1 173 ? -4.216 -3.996 6.932 1.00 80.75 173 ARG A C 1
ATOM 1354 O O . ARG A 1 173 ? -4.961 -4.714 7.607 1.00 80.75 173 ARG A O 1
ATOM 1361 N N . ARG A 1 174 ? -4.363 -2.677 6.869 1.00 83.38 174 ARG A N 1
ATOM 1362 C CA . ARG A 1 174 ? -5.416 -1.910 7.533 1.00 83.38 174 ARG A CA 1
ATOM 1363 C C . ARG A 1 174 ? -6.630 -1.743 6.617 1.00 83.38 174 ARG A C 1
ATOM 1365 O O . ARG A 1 174 ? -6.739 -0.766 5.900 1.00 83.38 174 ARG A O 1
ATOM 1372 N N . THR A 1 175 ? -7.529 -2.723 6.636 1.00 88.44 175 THR A N 1
ATOM 1373 C CA . THR A 1 175 ? -8.807 -2.677 5.901 1.00 88.44 175 THR A CA 1
ATOM 1374 C C . THR A 1 175 ? -9.939 -2.471 6.900 1.00 88.44 175 THR A C 1
ATOM 1376 O O . THR A 1 175 ? -10.175 -3.357 7.732 1.00 88.44 175 THR A O 1
ATOM 1379 N N . PHE A 1 176 ? -10.630 -1.333 6.813 1.00 92.56 176 PHE A N 1
ATOM 1380 C CA . PHE A 1 176 ? -11.667 -0.929 7.765 1.00 92.56 176 PHE A CA 1
ATOM 1381 C C . PHE A 1 176 ? -13.061 -0.865 7.137 1.00 92.56 176 PHE A C 1
ATOM 1383 O O . PHE A 1 176 ? -13.232 -0.557 5.960 1.00 92.56 176 PHE A O 1
ATOM 1390 N N . TYR A 1 177 ? -14.078 -1.127 7.957 1.00 95.31 177 TYR A N 1
ATOM 1391 C CA . TYR A 1 177 ? -15.484 -1.043 7.576 1.00 95.31 177 TYR A CA 1
ATOM 1392 C C . TYR A 1 177 ? -16.306 -0.395 8.684 1.00 95.31 177 TYR A C 1
ATOM 1394 O O . TYR A 1 177 ? -16.239 -0.808 9.844 1.00 95.31 177 TYR A O 1
ATOM 1402 N N . CYS A 1 178 ? -17.168 0.553 8.320 1.00 96.19 178 CYS A N 1
ATOM 1403 C CA . CYS A 1 178 ? -18.070 1.193 9.278 1.00 96.19 178 CYS A CA 1
ATOM 1404 C C . CYS A 1 178 ? -19.163 0.247 9.808 1.00 96.19 178 CYS A C 1
ATOM 1406 O O . CYS A 1 178 ? -19.755 0.500 10.852 1.00 96.19 178 CYS A O 1
ATOM 1408 N N . SER A 1 179 ? -19.454 -0.851 9.100 1.00 96.56 179 SER A N 1
ATOM 1409 C CA . SER A 1 179 ? -20.498 -1.808 9.477 1.00 96.56 179 SER A CA 1
ATOM 1410 C C . SER A 1 179 ? -20.290 -3.187 8.848 1.00 96.56 179 SER A C 1
ATOM 1412 O O . SER A 1 179 ? -19.600 -3.338 7.836 1.00 96.56 179 SER A O 1
ATOM 1414 N N . LYS A 1 180 ? -20.956 -4.212 9.404 1.00 97.06 180 LYS A N 1
ATOM 1415 C CA . LYS A 1 180 ? -20.934 -5.576 8.842 1.00 97.06 180 LYS A CA 1
ATOM 1416 C C . LYS A 1 180 ? -21.613 -5.608 7.472 1.00 97.06 180 LYS A C 1
ATOM 1418 O O . LYS A 1 180 ? -21.259 -6.427 6.633 1.00 97.06 180 LYS A O 1
ATOM 1423 N N . LYS A 1 181 ? -22.577 -4.707 7.242 1.00 97.81 181 LYS A N 1
ATOM 1424 C CA . LYS A 1 181 ? -23.242 -4.521 5.948 1.00 97.81 181 LYS A CA 1
ATOM 1425 C C . LYS A 1 181 ? -22.234 -4.080 4.883 1.00 97.81 181 LYS A C 1
ATOM 1427 O O . LYS A 1 181 ? -22.160 -4.725 3.847 1.00 97.81 181 LYS A O 1
ATOM 1432 N N . CYS A 1 182 ? -21.424 -3.060 5.173 1.00 97.19 182 CYS A N 1
ATOM 1433 C CA . CYS A 1 182 ? -20.344 -2.605 4.291 1.00 97.19 182 CYS A CA 1
ATOM 1434 C C . CYS A 1 182 ? -19.303 -3.703 4.039 1.00 97.19 182 CYS A C 1
ATOM 1436 O O . CYS A 1 182 ? -18.961 -3.969 2.895 1.00 97.19 182 CYS A O 1
ATOM 1438 N N . GLN A 1 183 ? -18.874 -4.421 5.082 1.00 96.94 183 GLN A N 1
ATOM 1439 C CA . GLN A 1 183 ? -17.947 -5.543 4.906 1.00 96.94 183 GLN A CA 1
ATOM 1440 C C . GLN A 1 183 ? -18.513 -6.642 3.992 1.00 96.94 183 GLN A C 1
ATOM 1442 O O . GLN A 1 183 ? -17.800 -7.173 3.147 1.00 96.94 183 GLN A O 1
ATOM 1447 N N . ARG A 1 184 ? -19.792 -7.009 4.151 1.00 96.69 184 ARG A N 1
ATOM 1448 C CA . ARG A 1 184 ? -20.452 -8.005 3.289 1.00 96.69 184 ARG A CA 1
ATOM 1449 C C . ARG A 1 184 ? -20.630 -7.502 1.860 1.00 96.69 184 ARG A C 1
ATOM 1451 O O . ARG A 1 184 ? -20.504 -8.301 0.940 1.00 96.69 184 ARG A O 1
ATOM 1458 N N . HIS A 1 185 ? -20.918 -6.213 1.689 1.00 94.56 185 HIS A N 1
ATOM 1459 C CA . HIS A 1 185 ? -21.065 -5.589 0.378 1.00 94.56 185 HIS A CA 1
ATOM 1460 C C . HIS A 1 185 ? -19.748 -5.597 -0.405 1.00 94.56 185 HIS A C 1
ATOM 1462 O O . HIS A 1 185 ? -19.748 -6.000 -1.561 1.00 94.56 185 HIS A O 1
ATOM 1468 N N . ASP A 1 186 ? -18.631 -5.247 0.238 1.00 93.12 186 ASP A N 1
ATOM 1469 C CA . ASP A 1 186 ? -17.298 -5.290 -0.379 1.00 93.12 186 ASP A CA 1
ATOM 1470 C C . ASP A 1 186 ? -16.705 -6.713 -0.436 1.00 93.12 186 ASP A C 1
ATOM 1472 O O . ASP A 1 186 ? -15.741 -6.975 -1.145 1.00 93.12 186 ASP A O 1
ATOM 1476 N N . TRP A 1 187 ? -17.281 -7.702 0.255 1.00 93.25 187 TRP A N 1
ATOM 1477 C CA . TRP A 1 187 ? -16.732 -9.064 0.284 1.00 93.25 187 TRP A CA 1
ATOM 1478 C C . TRP A 1 187 ? -16.446 -9.690 -1.100 1.00 93.25 187 TRP A C 1
ATOM 1480 O O . TRP A 1 187 ? -15.399 -10.329 -1.239 1.00 93.25 187 TRP A O 1
ATOM 1490 N N . PRO A 1 188 ? -17.284 -9.535 -2.147 1.00 89.00 188 PRO A N 1
ATOM 1491 C CA . PRO A 1 188 ? -16.995 -10.080 -3.476 1.00 89.00 188 PRO A CA 1
ATOM 1492 C C . PRO A 1 188 ? -15.692 -9.559 -4.108 1.00 89.00 188 PRO A C 1
ATOM 1494 O O . PRO A 1 188 ? -15.027 -10.309 -4.832 1.00 89.00 188 PRO A O 1
ATOM 1497 N N . SER A 1 189 ? -15.315 -8.304 -3.856 1.00 84.06 189 SER A N 1
ATOM 1498 C CA . SER A 1 189 ? -14.037 -7.680 -4.246 1.00 84.06 189 SER A CA 1
ATOM 1499 C C . SER A 1 189 ? -12.939 -7.986 -3.234 1.00 84.06 189 SER A C 1
ATOM 1501 O O . SER A 1 189 ? -11.853 -8.435 -3.602 1.00 84.06 189 SER A O 1
ATOM 1503 N N . HIS A 1 190 ? -13.229 -7.824 -1.948 1.00 88.62 190 HIS A N 1
ATOM 1504 C CA . HIS A 1 190 ? -12.263 -7.998 -0.878 1.00 88.62 190 HIS A CA 1
ATOM 1505 C C . HIS A 1 190 ? -11.723 -9.424 -0.787 1.00 88.62 190 HIS A C 1
ATOM 1507 O O . HIS A 1 190 ? -10.524 -9.606 -0.605 1.00 88.62 190 HIS A O 1
ATOM 1513 N N . LYS A 1 191 ? -12.560 -10.459 -0.955 1.00 88.94 191 LYS A N 1
ATOM 1514 C CA . LYS A 1 191 ? -12.154 -11.872 -0.802 1.00 88.94 191 LYS A CA 1
ATOM 1515 C C . LYS A 1 191 ? -10.992 -12.291 -1.706 1.00 88.94 191 LYS A C 1
ATOM 1517 O O . LYS A 1 191 ? -10.329 -13.271 -1.406 1.00 88.94 191 LYS A O 1
ATOM 1522 N N . ARG A 1 192 ? -10.760 -11.557 -2.799 1.00 82.94 192 ARG A N 1
ATOM 1523 C CA . ARG A 1 192 ? -9.680 -11.804 -3.771 1.00 82.94 192 ARG A CA 1
ATOM 1524 C C . ARG A 1 192 ? -8.321 -11.333 -3.256 1.00 82.94 192 ARG A C 1
ATOM 1526 O O . ARG A 1 192 ? -7.288 -11.815 -3.697 1.00 82.94 192 ARG A O 1
ATOM 1533 N N . ILE A 1 193 ? -8.341 -10.361 -2.346 1.00 84.00 193 ILE A N 1
ATOM 1534 C CA . ILE A 1 193 ? -7.159 -9.704 -1.777 1.00 84.00 193 ILE A CA 1
ATOM 1535 C C . ILE A 1 193 ? -7.076 -9.867 -0.255 1.00 84.00 193 ILE A C 1
ATOM 1537 O O . ILE A 1 193 ? -6.126 -9.387 0.365 1.00 84.00 193 ILE A O 1
ATOM 1541 N N . CYS A 1 194 ? -8.088 -10.485 0.351 1.00 87.31 194 CYS A N 1
ATOM 1542 C CA . CYS A 1 194 ? -8.130 -10.908 1.735 1.00 87.31 194 CYS A CA 1
ATOM 1543 C C . CYS A 1 194 ? -7.256 -12.153 1.817 1.00 87.31 194 CYS A C 1
ATOM 1545 O O . CYS A 1 194 ? -7.564 -13.130 1.147 1.00 87.31 194 CYS A O 1
ATOM 1547 N N . GLY A 1 195 ? -6.178 -12.144 2.602 1.00 85.50 195 GLY A N 1
ATOM 1548 C CA . GLY A 1 195 ? -5.209 -13.252 2.695 1.00 85.50 195 GLY A CA 1
ATOM 1549 C C . GLY A 1 195 ? -5.767 -14.551 3.290 1.00 85.50 195 GLY A C 1
ATOM 1550 O O . GLY A 1 195 ? -5.023 -15.351 3.845 1.00 85.50 195 GLY A O 1
ATOM 1551 N N . LYS A 1 196 ? -7.087 -14.741 3.234 1.00 88.50 196 LYS A N 1
ATOM 1552 C CA . LYS A 1 196 ? -7.775 -15.960 3.603 1.00 88.50 196 LYS A CA 1
ATOM 1553 C C . LYS A 1 196 ? -7.330 -17.061 2.634 1.00 88.50 196 LYS A C 1
ATOM 1555 O O . LYS A 1 196 ? -7.438 -16.853 1.426 1.00 88.50 196 LYS A O 1
ATOM 1560 N N . PRO A 1 197 ? -6.871 -18.220 3.135 1.00 85.75 197 PRO A N 1
ATOM 1561 C CA . PRO A 1 197 ? -6.520 -19.344 2.281 1.00 85.75 197 PRO A CA 1
ATOM 1562 C C . PRO A 1 197 ? -7.665 -19.700 1.327 1.00 85.75 197 PRO A C 1
ATOM 1564 O O . PRO A 1 197 ? -8.832 -19.749 1.729 1.00 85.75 197 PRO A O 1
ATOM 1567 N N . MET A 1 198 ? -7.319 -19.940 0.066 1.00 86.00 198 MET A N 1
ATOM 1568 C CA . MET A 1 198 ? -8.236 -20.343 -0.995 1.00 86.00 198 MET A CA 1
ATOM 1569 C C . MET A 1 198 ? -7.689 -21.584 -1.692 1.00 86.00 198 MET A C 1
ATOM 1571 O O . MET A 1 198 ? -6.476 -21.753 -1.805 1.00 86.00 198 MET A O 1
ATOM 1575 N N . THR A 1 199 ? -8.582 -22.435 -2.197 1.00 88.69 199 THR A N 1
ATOM 1576 C CA . THR A 1 199 ? -8.179 -23.512 -3.107 1.00 88.69 199 THR A CA 1
ATOM 1577 C C . THR A 1 199 ? -7.732 -22.925 -4.447 1.00 88.69 199 THR A C 1
ATOM 1579 O O . THR A 1 199 ? -8.187 -21.846 -4.839 1.00 88.69 199 THR A O 1
ATOM 1582 N N . LEU A 1 200 ? -6.878 -23.650 -5.175 1.00 81.25 200 LEU A N 1
ATOM 1583 C CA . LEU A 1 200 ? -6.444 -23.277 -6.527 1.00 81.25 200 LEU A CA 1
ATOM 1584 C C . LEU A 1 200 ? -7.644 -23.001 -7.449 1.00 81.25 200 LEU A C 1
ATOM 1586 O O . LEU A 1 200 ? -7.662 -22.016 -8.182 1.00 81.25 200 LEU A O 1
ATOM 1590 N N . GLU A 1 201 ? -8.668 -23.851 -7.374 1.00 85.88 201 GLU A N 1
ATOM 1591 C CA . GLU A 1 201 ? -9.910 -23.708 -8.133 1.00 85.88 201 GLU A CA 1
ATOM 1592 C C . GLU A 1 201 ? -10.653 -22.411 -7.781 1.00 85.88 201 GLU A C 1
ATOM 1594 O O . GLU A 1 201 ? -11.014 -21.633 -8.666 1.00 85.88 201 GLU A O 1
ATOM 1599 N N . THR A 1 202 ? -10.806 -22.115 -6.486 1.00 83.38 202 THR A N 1
ATOM 1600 C CA . THR A 1 202 ? -11.446 -20.874 -6.026 1.00 83.38 202 THR A CA 1
ATOM 1601 C C . THR A 1 202 ? -10.671 -19.645 -6.497 1.00 83.38 202 THR A C 1
ATOM 1603 O O . THR A 1 202 ? -11.278 -18.668 -6.946 1.00 83.38 202 THR A O 1
ATOM 1606 N N . ALA A 1 203 ? -9.338 -19.690 -6.418 1.00 77.75 203 ALA A N 1
ATOM 1607 C CA . ALA A 1 203 ? -8.470 -18.610 -6.869 1.00 77.75 203 ALA A CA 1
ATOM 1608 C C . ALA A 1 203 ? -8.614 -18.369 -8.382 1.00 77.75 203 ALA A C 1
ATOM 1610 O O . ALA A 1 203 ? -8.847 -17.232 -8.800 1.00 77.75 203 ALA A O 1
ATOM 1611 N N . ARG A 1 204 ? -8.580 -19.436 -9.196 1.00 77.12 204 ARG A N 1
ATOM 1612 C CA . ARG A 1 204 ? -8.776 -19.368 -10.656 1.00 77.12 204 ARG A CA 1
ATOM 1613 C C . ARG A 1 204 ? -10.134 -18.775 -11.026 1.00 77.12 204 ARG A C 1
ATOM 1615 O O . ARG A 1 204 ? -10.188 -17.799 -11.771 1.00 77.12 204 ARG A O 1
ATOM 1622 N N . ASN A 1 205 ? -11.220 -19.296 -10.457 1.00 79.00 205 ASN A N 1
ATOM 1623 C CA . ASN A 1 205 ? -12.578 -18.826 -10.754 1.00 79.00 205 ASN A CA 1
ATOM 1624 C C . ASN A 1 205 ? -12.768 -17.350 -10.378 1.00 79.00 205 ASN A C 1
ATOM 1626 O O . ASN A 1 205 ? -13.417 -16.580 -11.092 1.00 79.00 205 ASN A O 1
ATOM 1630 N N . THR A 1 206 ? -12.149 -16.932 -9.276 1.00 74.06 206 THR A N 1
ATOM 1631 C CA . THR A 1 206 ? -12.197 -15.551 -8.793 1.00 74.06 206 THR A CA 1
ATOM 1632 C C . THR A 1 206 ? -11.418 -14.586 -9.695 1.00 74.06 206 THR A C 1
ATOM 1634 O O . THR A 1 206 ? -11.885 -13.469 -9.925 1.00 74.06 206 THR A O 1
ATOM 1637 N N . ALA A 1 207 ? -10.270 -15.005 -10.235 1.00 68.62 207 ALA A N 1
ATOM 1638 C CA . ALA A 1 207 ? -9.477 -14.201 -11.164 1.00 68.62 207 ALA A CA 1
ATOM 1639 C C . ALA A 1 207 ? -10.148 -14.076 -12.548 1.00 68.62 207 ALA A C 1
ATOM 1641 O O . ALA A 1 207 ? -10.311 -12.969 -13.058 1.00 68.62 207 ALA A O 1
ATOM 1642 N N . ILE A 1 208 ? -10.614 -15.192 -13.122 1.00 61.25 208 ILE A N 1
ATOM 1643 C CA . ILE A 1 208 ? -11.155 -15.263 -14.495 1.00 61.25 208 ILE A CA 1
ATOM 1644 C C . ILE A 1 208 ? -12.476 -14.498 -14.647 1.00 61.25 208 ILE A C 1
ATOM 1646 O O . ILE A 1 208 ? -12.711 -13.858 -15.675 1.00 61.25 208 ILE A O 1
ATOM 1650 N N . THR A 1 209 ? -13.338 -14.526 -13.626 1.00 59.09 209 THR A N 1
ATOM 1651 C CA . THR A 1 209 ? -14.627 -13.809 -13.658 1.00 59.09 209 THR A CA 1
ATOM 1652 C C . THR A 1 209 ? -14.423 -12.299 -13.842 1.00 59.09 209 THR A C 1
ATOM 1654 O O . THR A 1 209 ? -15.218 -11.649 -14.518 1.00 59.09 209 THR A O 1
ATOM 1657 N N . SER A 1 210 ? -13.319 -11.751 -13.317 1.00 56.28 210 SER A N 1
ATOM 1658 C CA . SER A 1 210 ? -12.942 -10.345 -13.502 1.00 56.28 210 SER A CA 1
ATOM 1659 C C . SER A 1 210 ? -12.635 -10.032 -14.965 1.00 56.28 210 SER A C 1
ATOM 1661 O O . SER A 1 210 ? -13.122 -9.038 -15.490 1.00 56.28 210 SER A O 1
ATOM 1663 N N . THR A 1 211 ? -11.889 -10.905 -15.644 1.00 53.94 211 THR A N 1
ATOM 1664 C CA . THR A 1 211 ? -11.526 -10.733 -17.057 1.00 53.94 211 THR A CA 1
ATOM 1665 C C . THR A 1 211 ? -12.740 -10.858 -17.972 1.00 53.94 211 THR A C 1
ATOM 1667 O O . THR A 1 211 ? -12.847 -10.123 -18.943 1.00 53.94 211 THR A O 1
ATOM 1670 N N . LYS A 1 212 ? -13.679 -11.765 -17.663 1.00 53.38 212 LYS A N 1
ATOM 1671 C CA . LYS A 1 212 ? -14.887 -11.974 -18.479 1.00 53.38 212 LYS A CA 1
ATOM 1672 C C . LYS A 1 212 ? -15.881 -10.814 -18.351 1.00 53.38 212 LYS A C 1
ATOM 1674 O O . LYS A 1 212 ? -16.434 -10.381 -19.354 1.00 53.38 212 LYS A O 1
ATOM 1679 N N . LEU A 1 213 ? -16.075 -10.286 -17.138 1.00 55.84 213 LEU A N 1
ATOM 1680 C CA . LEU A 1 213 ? -16.879 -9.076 -16.908 1.00 55.84 213 LEU A CA 1
ATOM 1681 C C . LEU A 1 213 ? -16.259 -7.845 -17.574 1.00 55.84 213 LEU A C 1
ATOM 1683 O O . LEU A 1 213 ? -16.983 -7.030 -18.135 1.00 55.84 213 LEU A O 1
ATOM 1687 N N . ALA A 1 214 ? -14.932 -7.729 -17.538 1.00 51.72 214 ALA A N 1
ATOM 1688 C CA . ALA A 1 214 ? -14.218 -6.657 -18.213 1.00 51.72 214 ALA A CA 1
ATOM 1689 C C . ALA A 1 214 ? -14.349 -6.787 -19.745 1.00 51.72 214 ALA A C 1
ATOM 1691 O O . ALA A 1 214 ? -14.774 -5.843 -20.404 1.00 51.72 214 ALA A O 1
ATOM 1692 N N . ALA A 1 215 ? -14.123 -7.976 -20.316 1.00 52.69 215 ALA A N 1
ATOM 1693 C CA . ALA A 1 215 ? -14.304 -8.245 -21.747 1.00 52.69 215 ALA A CA 1
ATOM 1694 C C . ALA A 1 215 ? -15.725 -7.911 -22.242 1.00 52.69 215 ALA A C 1
ATOM 1696 O O . ALA A 1 215 ? -15.875 -7.227 -23.249 1.00 52.69 215 ALA A O 1
ATOM 1697 N N . LEU A 1 216 ? -16.761 -8.305 -21.488 1.00 57.69 216 LEU A N 1
ATOM 1698 C CA . LEU A 1 216 ? -18.163 -7.983 -21.795 1.00 57.69 216 LEU A CA 1
ATOM 1699 C C . LEU A 1 216 ? -18.460 -6.480 -21.749 1.00 57.69 216 LEU A C 1
ATOM 1701 O O . LEU A 1 216 ? -19.268 -5.992 -22.532 1.00 57.69 216 LEU A O 1
ATOM 1705 N N . LYS A 1 217 ? -17.833 -5.746 -20.826 1.00 48.47 217 LYS A N 1
ATOM 1706 C CA . LYS A 1 217 ? -18.091 -4.315 -20.633 1.00 48.47 217 LYS A CA 1
ATOM 1707 C C . LYS A 1 217 ? -17.449 -3.437 -21.710 1.00 48.47 217 LYS A C 1
ATOM 1709 O O . LYS A 1 217 ? -17.985 -2.371 -21.992 1.00 48.47 217 LYS A O 1
ATOM 1714 N N . TYR A 1 218 ? -16.337 -3.873 -22.303 1.00 53.62 218 TYR A N 1
ATOM 1715 C CA . TYR A 1 218 ? -15.591 -3.079 -23.290 1.00 53.62 218 TYR A CA 1
ATOM 1716 C C . TYR A 1 218 ? -15.469 -3.752 -24.668 1.00 53.62 218 TYR A C 1
ATOM 1718 O O . TYR A 1 218 ? -14.666 -3.318 -25.483 1.00 53.62 218 TYR A O 1
ATOM 1726 N N . GLY A 1 219 ? -16.246 -4.808 -24.942 1.00 48.59 219 GLY A N 1
ATOM 1727 C CA . GLY A 1 219 ? -16.316 -5.432 -26.270 1.00 48.59 219 GLY A CA 1
ATOM 1728 C C . GLY A 1 219 ? -15.005 -6.058 -26.758 1.00 48.59 219 GLY A C 1
ATOM 1729 O O . GLY A 1 219 ? -14.785 -6.143 -27.961 1.00 48.59 219 GLY A O 1
ATOM 1730 N N . VAL A 1 220 ? -14.123 -6.476 -25.846 1.00 50.59 220 VAL A N 1
ATOM 1731 C CA . VAL A 1 220 ? -12.835 -7.078 -26.219 1.00 50.59 220 VAL A CA 1
ATOM 1732 C C . VAL A 1 220 ? -13.033 -8.577 -26.410 1.00 50.59 220 VAL A C 1
ATOM 1734 O O . VAL A 1 220 ? -13.185 -9.320 -25.435 1.00 50.59 220 VAL A O 1
ATOM 1737 N N . GLU A 1 221 ? -13.047 -9.026 -27.664 1.00 44.50 221 GLU A N 1
ATOM 1738 C CA . GLU A 1 221 ? -12.985 -10.449 -27.989 1.00 44.50 221 GLU A CA 1
ATOM 1739 C C . GLU A 1 221 ? -11.650 -11.023 -27.500 1.00 44.50 221 GLU A C 1
ATOM 1741 O O . GLU A 1 221 ? -10.578 -10.446 -27.694 1.00 44.50 221 GLU A O 1
ATOM 1746 N N . ARG A 1 222 ? -11.712 -12.150 -26.784 1.00 49.12 222 ARG A N 1
ATOM 1747 C CA . ARG A 1 222 ? -10.510 -12.829 -26.293 1.00 49.12 222 ARG A CA 1
ATOM 1748 C C . ARG A 1 222 ? -9.699 -13.326 -27.493 1.00 49.12 222 ARG A C 1
ATOM 1750 O O . ARG A 1 222 ? -10.275 -14.034 -28.314 1.00 49.12 222 ARG A O 1
ATOM 1757 N N . PRO A 1 223 ? -8.374 -13.113 -27.532 1.00 45.06 223 PRO A N 1
ATOM 1758 C CA . PRO A 1 223 ? -7.516 -13.938 -28.365 1.00 45.06 223 PRO A CA 1
ATOM 1759 C C . PRO A 1 223 ? -7.665 -15.389 -27.901 1.00 45.06 223 PRO A C 1
ATOM 1761 O O . PRO A 1 223 ? -7.526 -15.679 -26.705 1.00 45.06 223 PRO A O 1
ATOM 1764 N N . GLU A 1 224 ? -7.984 -16.295 -28.821 1.00 36.50 224 GLU A N 1
ATOM 1765 C CA . GLU A 1 224 ? -7.946 -17.728 -28.550 1.00 36.50 224 GLU A CA 1
ATOM 1766 C C . GLU A 1 224 ? -6.500 -18.121 -28.245 1.00 36.50 224 GLU A C 1
ATOM 1768 O O . GLU A 1 224 ? -5.658 -18.254 -29.132 1.00 36.50 224 GLU A O 1
ATOM 1773 N N . ILE A 1 225 ? -6.191 -18.283 -26.959 1.00 42.34 225 ILE A N 1
ATOM 1774 C CA . ILE A 1 225 ? -4.932 -18.887 -26.542 1.00 42.34 225 ILE A CA 1
ATOM 1775 C C . ILE A 1 225 ? -5.073 -20.378 -26.834 1.00 42.34 225 ILE A C 1
ATOM 1777 O O . ILE A 1 225 ? -5.620 -21.135 -26.029 1.00 42.34 225 ILE A O 1
ATOM 1781 N N . SER A 1 226 ? -4.625 -20.775 -28.023 1.00 33.47 226 SER A N 1
ATOM 1782 C CA . SER A 1 226 ? -4.454 -22.182 -28.367 1.00 33.47 226 SER A CA 1
ATOM 1783 C C . SER A 1 226 ? -3.489 -22.825 -27.364 1.00 33.47 226 SER A C 1
ATOM 1785 O O . SER A 1 226 ? -2.507 -22.182 -26.976 1.00 33.47 226 SER A O 1
ATOM 1787 N N . PRO A 1 227 ? -3.738 -24.065 -26.911 1.00 39.31 227 PRO A N 1
ATOM 1788 C CA . PRO A 1 227 ? -2.801 -24.757 -26.042 1.00 39.31 227 PRO A CA 1
ATOM 1789 C C . PRO A 1 227 ? -1.478 -24.917 -26.792 1.00 39.31 227 PRO A C 1
ATOM 1791 O O . PRO A 1 227 ? -1.463 -25.455 -27.898 1.00 39.31 227 PRO A O 1
ATOM 1794 N N . ALA A 1 228 ? -0.382 -24.436 -26.205 1.00 44.44 228 ALA A N 1
ATOM 1795 C CA . ALA A 1 228 ? 0.947 -24.767 -26.696 1.00 44.44 228 ALA A CA 1
ATOM 1796 C C . ALA A 1 228 ? 1.118 -26.294 -26.613 1.00 44.44 228 ALA A C 1
ATOM 1798 O O . ALA A 1 228 ? 0.940 -26.867 -25.533 1.00 44.44 228 ALA A O 1
ATOM 1799 N N . MET A 1 229 ? 1.369 -26.920 -27.767 1.00 37.16 229 MET A N 1
ATOM 1800 C CA . MET A 1 229 ? 1.763 -28.329 -27.882 1.00 37.16 229 MET A CA 1
ATOM 1801 C C . MET A 1 229 ? 3.202 -28.524 -27.416 1.00 37.16 229 MET A C 1
ATOM 1803 O O . MET A 1 229 ? 4.021 -27.607 -27.654 1.00 37.16 229 MET A O 1
#

Organism: Hypsizygus marmoreus (NCBI:txid39966)

Radius of gyration: 20.07 Å; chains: 1; bounding box: 47×53×53 Å

Sequence (229 aa):
MAILAREDTRSFCGDLTVSYLAEDNCGEGFLKLLRVYLHDDTSFVPTTPITFPYNRNSGSLLPDTTPNDVWRATFELDRDLYICLFVLQTLSSWENKPRPPPSLAIKMPIKGELHPTLNKVFKDALGSSGLKEIKQEIRVGHAAAHRSCESCGAVESRTKFMQCKVCADVLHRRTFYCSKKCQRHDWPSHKRICGKPMTLETARNTAITSTKLAALKYGVERPEISPAM

Secondary structure (DSSP, 8-state):
--GGGGHHHHTT-GGGSHHHHTGGGTTHHHHHHHHHHS-S-TT---SS-------TTSSSPPP---TT-HHHHHHHHHHHHHHHHHHHHHHHHHTTPPPPP--S-----TTTPPPHHHHHHHHHHHHHHHHHHHHHHHHHHHHHPPPBBTTT-PBP-SSPPEE-HHHHHHS----EESSHHHHHHHHHHHTTTS-----HHHHHHHHHHHHHHHHHHHT-PPP--PPP-

Foldseek 3Di:
DALLLLLVLVLQPQLPDPCNCCPLVPSVSVVLLCVQQPDPDPVDDDPDDGFDDRDCVGGDHDPPDDPPDPVVVVSRNSNSVSSNNVNVQVVCVVVVNPRPFCDVSQCCPLQQDGRPVVLVVCCVVPNPVRSVVNSVVSNVCSVVPWDAAPQPRDTDDPDAWDFDPQCCPRRVHGHTHNDPVSVVNCCLVVVLVRPPDDDPVRNVVSVVVVSVVSCVVNVPDDDPPDDDD

InterPro domains:
  IPR002893 Zinc finger, MYND-type [PF01753] (149-194)
  IPR002893 Zinc finger, MYND-type [PS50865] (149-194)